Protein AF-A0AAD5JXH5-F1 (afdb_monomer)

InterPro domains:
  IPR011990 Tetratricopeptide-like helical domain superfamily [G3DSA:1.25.40.10] (28-161)
  IPR011990 Tetratricopeptide-like helical domain superfamily [SSF48452] (33-136)
  IPR036047 F-box-like domain superfamily [SSF81383] (164-211)

Nearest PDB structures (foldseek):
  5xi8-assembly1_A  TM=6.169E-01  e=1.173E-01  Escherichia coli K-12
  5a7d-assembly4_D  TM=6.047E-01  e=1.284E-01  Drosophila melanogaster
  6q6g-assembly1_Z  TM=4.226E-01  e=1.284E-01  Homo sapiens
  6ait-assembly1_D  TM=6.328E-01  e=9.883E-01  Escherichia coli K-12
  6sar-assembly1_A  TM=6.002E-01  e=1.132E+00  Escherichia coli K-12

Radius of gyration: 31.33 Å; Cα contacts (8 Å, |Δi|>4): 282; chains: 1; bounding box: 76×69×79 Å

Sequence (276 aa):
MTTIRFSTSSSPIPPMDSHSYLTLNHLDLTATRNAFDQGKRAFASEDYSQAIRSYTDALNHLYADLESTILLHRAVANEKLRNYDQALEDCAKTNPKNDKAGVYWITSNILLKQGKLEQAGLVYKEALNNIPKDAFPEHKKQFDRMYHAVVAEQVHHNQWLTRTVPYEVLSAILTLLPWSARGQLAFTCRFWYNFVLKEWPEMWSCIDTVYMMPRHPRAIHQLLGKVQPEQVRKVKINLCGLYWCSNDDAYELSNDTTANVQLYGMGDLSRYVSIE

Mean predicted aligned error: 14.52 Å

Organism: NCBI:txid60185

Secondary structure (DSSP, 8-state):
---PPP----PPPP---HHHHHHHHHHHHHHHHHHHHHHHHHHHTT-HHHHHHHHHHHHHT--STTHHHHHHHHHHHHHHTT-HHHHHHHHHHS-TTT-HHHHHHHHHHHHHHTT-HHHHHHHHHHHHHHS-TTT-HHHHHHHHHHHHHHHHHHHHHHHHHHHHS-HHHHHHHHHHS-HHHHHHHHTT-HHHHHIIIII-THHHHEEE-TT--TT-HHHHHHHHTT--GGG--EEE---TT-----SS------S-TT-----TTS---GGGEE--

Solvent-accessible surface area (backbone atoms only — not comparable to full-atom values): 15882 Å² total; per-residue (Å²): 141,83,87,84,81,84,84,82,86,76,76,78,78,74,86,75,52,75,63,57,52,52,52,49,55,52,49,33,50,49,50,19,49,52,26,40,52,50,12,52,53,28,44,76,68,67,37,32,70,58,13,38,53,24,28,51,52,15,59,76,40,57,82,62,93,53,57,40,61,45,29,47,54,34,16,54,32,26,47,75,73,63,40,49,67,64,16,48,52,29,42,70,69,34,54,59,88,81,46,52,66,60,42,38,51,53,50,24,52,51,27,49,75,70,66,37,48,69,62,20,32,51,39,29,52,49,39,66,72,70,52,59,71,85,80,42,57,67,60,47,54,50,38,51,53,51,29,53,50,38,50,50,49,52,50,49,66,74,42,42,64,74,75,74,40,57,68,68,58,52,51,52,57,56,66,71,43,56,53,63,57,53,53,53,49,20,70,72,41,76,65,40,29,45,44,43,66,72,66,39,62,71,60,41,30,52,42,56,45,71,81,57,70,81,86,50,63,68,58,52,54,57,54,54,65,57,62,56,68,92,43,50,63,37,36,39,59,50,71,87,78,66,78,70,78,55,98,81,64,82,76,84,85,66,94,57,97,73,68,76,58,72,50,85,84,50,60,90,48,58,92,35,61,51,89,114

Foldseek 3Di:
DDDDDDDDPPDDDPDDDPVNVVVLLVVLVVQLVVLQVQLVVCVVVVVLVSSLVSLVSSCVSDDDDCLLVSLLSNLVSCVSVLVLVSSLVSLVPHDCVNPVLSSLVSNLVSCVVVVVLVVSLVSLVVSLVPPDCPPCVPSNV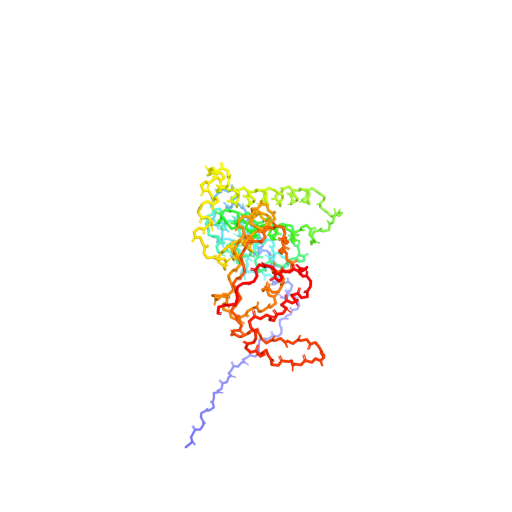VSVVSNVVSVVVVVCVLCVCVVPDDPVVVLVVLLPDDLVVLLVQLPPDVVSVCCLLPPRLSSAQEAACPPVDLPCVPSVLVSLLSHDLVSYQAYEDDPVRPPDPDVPDDDDDDPDQQPQPCPPNNPRNSVHYDYD

pLDDT: mean 75.07, std 21.76, range [26.58, 98.31]

Structure (mmCIF, N/CA/C/O backbone):
data_AF-A0AAD5JXH5-F1
#
_entry.id   AF-A0AAD5JXH5-F1
#
loop_
_atom_site.group_PDB
_atom_site.id
_atom_site.type_symbol
_atom_site.label_atom_id
_atom_site.label_alt_id
_atom_site.label_comp_id
_atom_site.label_asym_id
_atom_site.label_entity_id
_atom_site.label_seq_id
_atom_site.pdbx_PDB_ins_code
_atom_site.Cartn_x
_atom_site.Cartn_y
_atom_site.Cartn_z
_atom_site.occupancy
_atom_site.B_iso_or_equiv
_atom_site.auth_seq_id
_atom_site.auth_comp_id
_atom_site.auth_asym_id
_atom_site.auth_atom_id
_atom_site.pdbx_PDB_model_num
ATOM 1 N N . MET A 1 1 ? 38.805 -50.054 -1.819 1.00 42.56 1 MET A N 1
ATOM 2 C CA . MET A 1 1 ? 38.739 -48.593 -1.601 1.00 42.56 1 MET A CA 1
ATOM 3 C C . MET A 1 1 ? 39.657 -47.947 -2.620 1.00 42.56 1 MET A C 1
ATOM 5 O O . MET A 1 1 ? 40.866 -48.006 -2.454 1.00 42.56 1 MET A O 1
ATOM 9 N N . THR A 1 2 ? 39.086 -47.438 -3.711 1.00 29.52 2 THR A N 1
ATOM 10 C CA . THR A 1 2 ? 39.828 -46.915 -4.866 1.00 29.52 2 THR A CA 1
ATOM 11 C C . THR A 1 2 ? 39.355 -45.489 -5.102 1.00 29.52 2 THR A C 1
ATOM 13 O O . THR A 1 2 ? 38.226 -45.272 -5.533 1.00 29.52 2 THR A O 1
ATOM 16 N N . THR A 1 3 ? 40.188 -44.519 -4.738 1.00 28.41 3 THR A N 1
ATOM 17 C CA . THR A 1 3 ? 39.887 -43.090 -4.857 1.00 28.41 3 THR A CA 1
ATOM 18 C C . THR A 1 3 ? 40.237 -42.619 -6.265 1.00 28.41 3 THR A C 1
ATOM 20 O O . THR A 1 3 ? 41.409 -42.568 -6.633 1.00 28.41 3 THR A O 1
ATOM 23 N N . ILE A 1 4 ? 39.219 -42.275 -7.053 1.00 2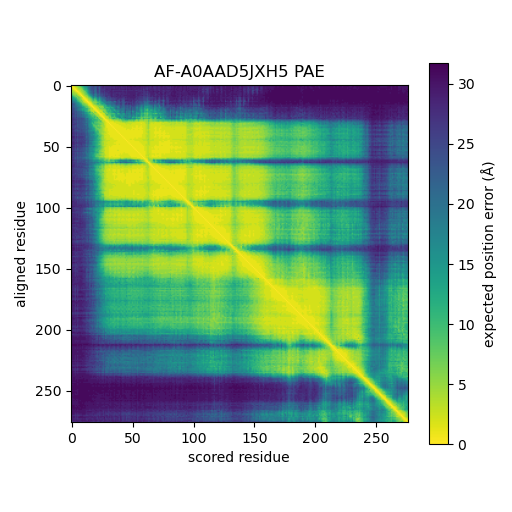6.98 4 ILE A N 1
ATOM 24 C CA . ILE A 1 4 ? 39.360 -41.641 -8.368 1.00 26.98 4 ILE A CA 1
ATOM 25 C C . ILE A 1 4 ? 39.628 -40.147 -8.141 1.00 26.98 4 ILE A C 1
ATOM 27 O O . ILE A 1 4 ? 38.829 -39.461 -7.505 1.00 26.98 4 ILE A O 1
ATOM 31 N N . ARG A 1 5 ? 40.765 -39.639 -8.632 1.00 29.19 5 ARG A N 1
ATOM 32 C CA . ARG A 1 5 ? 41.076 -38.200 -8.663 1.00 29.19 5 ARG A CA 1
ATOM 33 C C . ARG A 1 5 ? 40.532 -37.597 -9.958 1.00 29.19 5 ARG A C 1
ATOM 35 O O . ARG A 1 5 ? 40.891 -38.057 -11.037 1.00 29.19 5 ARG A O 1
ATOM 42 N N . PHE A 1 6 ? 39.715 -36.553 -9.846 1.00 27.69 6 PHE A N 1
ATOM 43 C CA . PHE A 1 6 ? 39.334 -35.703 -10.974 1.00 27.69 6 PHE A CA 1
ATOM 44 C C . PHE A 1 6 ? 40.463 -34.709 -11.273 1.00 27.69 6 PHE A C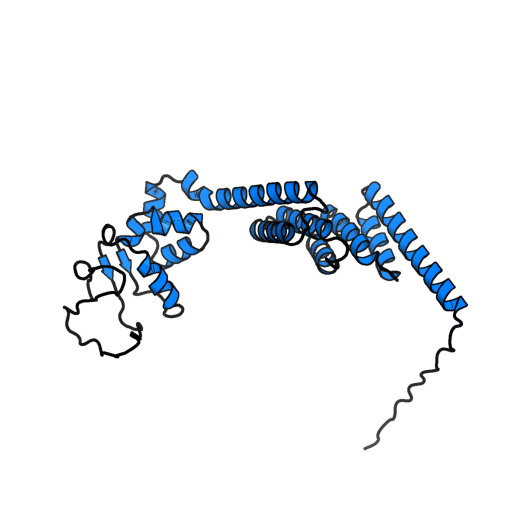 1
ATOM 46 O O . PHE A 1 6 ? 40.890 -33.960 -10.396 1.00 27.69 6 PHE A O 1
ATOM 53 N N . SER A 1 7 ? 40.950 -34.707 -12.512 1.00 26.58 7 SER A N 1
ATOM 54 C CA . SER A 1 7 ? 41.844 -33.685 -13.054 1.00 26.58 7 SER A CA 1
ATOM 55 C C . SER A 1 7 ? 41.022 -32.473 -13.495 1.00 26.58 7 SER A C 1
ATOM 57 O O . SER A 1 7 ? 40.330 -32.529 -14.510 1.00 26.58 7 SER A O 1
ATOM 59 N N . THR A 1 8 ? 41.091 -31.369 -12.756 1.00 30.12 8 THR A N 1
ATOM 60 C CA . THR A 1 8 ? 40.592 -30.068 -13.217 1.00 30.12 8 THR A CA 1
ATOM 61 C C . THR A 1 8 ? 41.640 -29.436 -14.131 1.00 30.12 8 THR A C 1
ATOM 63 O O . THR A 1 8 ? 42.625 -28.873 -13.654 1.00 30.12 8 THR A O 1
ATOM 66 N N . SER A 1 9 ? 41.454 -29.530 -15.448 1.00 28.69 9 SER A N 1
ATOM 67 C CA . SER A 1 9 ? 42.212 -28.723 -16.407 1.00 28.69 9 SER A CA 1
ATOM 68 C C . SER A 1 9 ? 41.635 -27.304 -16.441 1.00 28.69 9 SER A C 1
ATOM 70 O O . SER A 1 9 ? 40.826 -26.968 -17.303 1.00 28.69 9 SER A O 1
ATOM 72 N N . SER A 1 10 ? 42.017 -26.464 -15.481 1.00 28.70 10 SER A N 1
ATOM 73 C CA . SER A 1 10 ? 41.853 -25.016 -15.606 1.00 28.70 10 SER A CA 1
ATOM 74 C C . SER A 1 10 ? 43.103 -24.460 -16.282 1.00 28.70 10 SER A C 1
ATOM 76 O O . SER A 1 10 ? 44.097 -24.164 -15.616 1.00 28.70 10 SER A O 1
ATOM 78 N N . SER A 1 11 ? 43.083 -24.361 -17.611 1.00 28.91 11 SER A N 1
ATOM 79 C CA . SER A 1 11 ? 44.082 -23.560 -18.321 1.00 28.91 11 SER A CA 1
ATOM 80 C C . SER A 1 11 ? 43.950 -22.102 -17.857 1.00 28.91 11 SER A C 1
ATOM 82 O O . SER A 1 11 ? 42.832 -21.581 -17.876 1.00 28.91 11 SER A O 1
ATOM 84 N N . PRO A 1 12 ? 45.033 -21.430 -17.428 1.00 29.75 12 PRO A N 1
ATOM 85 C CA . PRO A 1 12 ? 44.975 -20.017 -17.083 1.00 29.75 12 PRO A CA 1
ATOM 86 C C . PRO A 1 12 ? 44.622 -19.223 -18.340 1.00 29.75 12 PRO A C 1
ATOM 88 O O . PRO A 1 12 ? 45.295 -19.357 -19.364 1.00 29.75 12 PRO A O 1
ATOM 91 N N . ILE A 1 13 ? 43.571 -18.406 -18.272 1.00 33.72 13 ILE A N 1
ATOM 92 C CA . ILE A 1 13 ? 43.308 -17.397 -19.300 1.00 33.72 13 ILE A CA 1
ATOM 93 C C . ILE A 1 13 ? 44.539 -16.473 -19.310 1.00 33.72 13 ILE A C 1
ATOM 95 O O . ILE A 1 13 ? 44.930 -16.000 -18.237 1.00 33.72 13 ILE A O 1
ATOM 99 N N . PRO A 1 14 ? 45.203 -16.259 -20.461 1.00 31.06 14 PRO A N 1
ATOM 100 C CA . PRO A 1 14 ? 46.372 -15.390 -20.525 1.00 31.06 14 PRO A CA 1
ATOM 101 C C . PRO A 1 14 ? 45.992 -13.976 -20.058 1.00 31.06 14 PRO A C 1
ATOM 103 O O . PRO A 1 14 ? 44.858 -13.549 -20.292 1.00 31.06 14 PRO A O 1
ATOM 106 N N . PRO A 1 15 ? 46.901 -13.242 -19.392 1.00 39.06 15 PRO A N 1
ATOM 107 C CA . PRO A 1 15 ? 46.606 -11.898 -18.916 1.00 39.06 15 PRO A CA 1
ATOM 108 C C . PRO A 1 15 ? 46.286 -11.001 -20.118 1.00 39.06 15 PRO A C 1
ATOM 110 O O . PRO A 1 15 ? 47.158 -10.713 -20.935 1.00 39.06 15 PRO A O 1
ATOM 113 N N . MET A 1 16 ? 45.014 -10.613 -20.240 1.00 41.25 16 MET A N 1
ATOM 114 C CA . MET A 1 16 ? 44.543 -9.660 -21.245 1.00 41.25 16 MET A CA 1
ATOM 115 C C . MET A 1 16 ? 45.227 -8.312 -21.011 1.00 41.25 16 MET A C 1
ATOM 117 O O . MET A 1 16 ? 45.297 -7.836 -19.876 1.00 41.25 16 MET A O 1
ATOM 121 N N . ASP A 1 17 ? 45.741 -7.702 -22.077 1.00 40.84 17 ASP A N 1
ATOM 122 C CA . ASP A 1 17 ? 46.359 -6.385 -21.989 1.00 40.84 17 ASP A CA 1
ATOM 123 C C . ASP A 1 17 ? 45.324 -5.297 -21.635 1.00 40.84 17 ASP A C 1
ATOM 125 O O . ASP A 1 17 ? 44.111 -5.431 -21.831 1.00 40.84 17 ASP A O 1
ATOM 129 N N . SER A 1 18 ? 45.803 -4.192 -21.064 1.00 43.88 18 SER A N 1
ATOM 130 C CA . SER A 1 18 ? 44.957 -3.078 -20.614 1.00 43.88 18 SER A CA 1
ATOM 131 C C . SER A 1 18 ? 44.150 -2.438 -21.751 1.00 43.88 18 SER A C 1
ATOM 133 O O . SER A 1 18 ? 43.094 -1.853 -21.505 1.00 43.88 18 SER A O 1
ATOM 135 N N . HIS A 1 19 ? 44.612 -2.580 -22.996 1.00 43.84 19 HIS A N 1
ATOM 136 C CA . HIS A 1 19 ? 43.903 -2.134 -24.190 1.00 43.84 19 HIS A CA 1
ATOM 137 C C . HIS A 1 19 ? 42.699 -3.032 -24.497 1.00 43.84 19 HIS A C 1
ATOM 139 O O . HIS A 1 19 ? 41.607 -2.514 -24.720 1.00 43.84 19 HIS A O 1
ATOM 145 N N . SER A 1 20 ? 42.837 -4.356 -24.405 1.00 45.78 20 SER A N 1
ATOM 146 C CA . SER A 1 20 ? 41.729 -5.309 -24.552 1.00 45.78 20 SER A CA 1
ATOM 147 C C . SER A 1 20 ? 40.645 -5.080 -23.499 1.00 45.78 20 SER A C 1
ATOM 149 O O . SER A 1 20 ? 39.463 -5.113 -23.827 1.00 45.78 20 SER A O 1
ATOM 151 N N . TYR A 1 21 ? 41.031 -4.745 -22.262 1.00 47.09 21 TYR A N 1
ATOM 152 C CA . TYR A 1 21 ? 40.088 -4.420 -21.185 1.00 47.09 21 TYR A CA 1
ATOM 153 C C . TYR A 1 21 ? 39.307 -3.122 -21.457 1.00 47.09 21 TYR A C 1
ATOM 155 O O . TYR A 1 21 ? 38.092 -3.076 -21.292 1.00 47.09 21 TYR A O 1
ATOM 163 N N . LEU A 1 22 ? 39.976 -2.064 -21.929 1.00 49.34 22 LEU A N 1
ATOM 164 C CA . LEU A 1 22 ? 39.325 -0.798 -22.301 1.00 49.34 22 LEU A CA 1
ATOM 165 C C . LEU A 1 22 ? 38.404 -0.948 -23.518 1.00 49.34 22 LEU A C 1
ATOM 167 O O . LEU A 1 22 ? 37.328 -0.352 -23.552 1.00 49.34 22 LEU A O 1
ATOM 171 N N . THR A 1 23 ? 38.811 -1.754 -24.497 1.00 49.62 23 THR A N 1
ATOM 172 C CA . THR A 1 23 ? 38.042 -1.986 -25.726 1.00 49.62 23 THR A CA 1
ATOM 173 C C . THR A 1 23 ? 36.808 -2.846 -25.450 1.00 49.62 23 THR A C 1
ATOM 175 O O . THR A 1 23 ? 35.736 -2.540 -25.966 1.00 49.62 23 THR A O 1
ATOM 178 N N . LEU A 1 24 ? 36.930 -3.860 -24.584 1.00 53.94 24 LEU A N 1
ATOM 179 C CA . LEU A 1 24 ? 35.814 -4.693 -24.129 1.00 53.94 24 LEU A CA 1
ATOM 180 C C . LEU A 1 24 ? 34.821 -3.884 -23.282 1.00 53.94 24 LEU A C 1
ATOM 182 O O . LEU A 1 24 ? 33.634 -3.876 -23.587 1.00 53.94 24 LEU A O 1
ATOM 186 N N . ASN A 1 25 ? 35.312 -3.090 -22.321 1.00 56.28 25 ASN A N 1
ATOM 187 C CA . ASN A 1 25 ? 34.467 -2.197 -21.519 1.00 56.28 25 ASN A CA 1
ATOM 188 C C . ASN A 1 25 ? 33.719 -1.174 -22.385 1.00 56.28 25 ASN A C 1
ATOM 190 O O . ASN A 1 25 ? 32.554 -0.877 -22.130 1.00 56.28 25 ASN A O 1
ATOM 194 N N . HIS A 1 26 ? 34.373 -0.622 -23.411 1.00 59.53 26 HIS A N 1
ATOM 195 C CA . HIS A 1 26 ? 33.730 0.298 -24.346 1.00 59.53 26 HIS A CA 1
ATOM 196 C C . HIS A 1 26 ? 32.675 -0.420 -25.204 1.00 59.53 26 HIS A C 1
ATOM 198 O O . HIS A 1 26 ? 31.588 0.116 -25.415 1.00 59.53 26 HIS A O 1
ATOM 204 N N . LEU A 1 27 ? 32.961 -1.639 -25.671 1.00 59.72 27 LEU A N 1
ATOM 205 C CA . LEU A 1 27 ? 32.036 -2.435 -26.478 1.00 59.72 27 LEU A CA 1
ATOM 206 C C . LEU A 1 27 ? 30.783 -2.834 -25.678 1.00 59.72 27 LEU A C 1
ATOM 208 O O . LEU A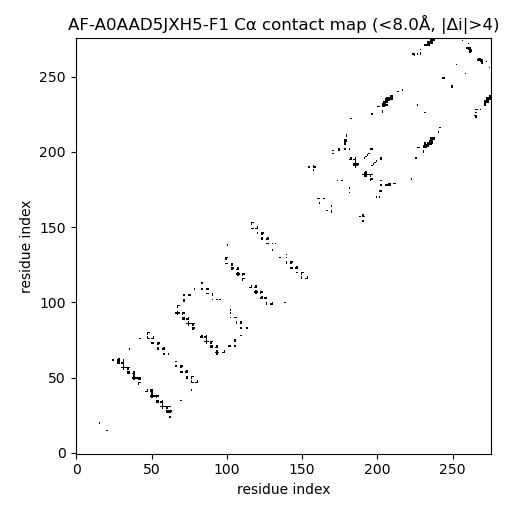 1 27 ? 29.668 -2.621 -26.158 1.00 59.72 27 LEU A O 1
ATOM 212 N N . ASP A 1 28 ? 30.940 -3.280 -24.433 1.00 65.75 28 ASP A N 1
ATOM 213 C CA . ASP A 1 28 ? 29.829 -3.685 -23.560 1.00 65.75 28 ASP A CA 1
ATOM 214 C C . ASP A 1 28 ? 28.956 -2.495 -23.120 1.00 65.75 28 ASP A C 1
ATOM 216 O O . ASP A 1 28 ? 27.722 -2.590 -23.090 1.00 65.75 28 ASP A O 1
ATOM 220 N N . LEU A 1 29 ? 29.556 -1.316 -22.895 1.00 74.81 29 LEU A N 1
ATOM 221 C CA . LEU A 1 29 ? 28.798 -0.078 -22.670 1.00 74.81 29 LEU A CA 1
ATOM 222 C C . LEU A 1 29 ? 27.986 0.334 -23.904 1.00 74.81 29 LEU A C 1
ATOM 224 O O . LEU A 1 29 ? 26.846 0.790 -23.767 1.00 74.81 29 LEU A O 1
ATOM 228 N N . THR A 1 30 ? 28.542 0.173 -25.112 1.00 82.31 30 THR A N 1
ATOM 229 C CA . THR A 1 30 ? 27.794 0.463 -26.346 1.00 82.31 30 THR A CA 1
ATOM 230 C C . THR A 1 30 ? 26.656 -0.528 -26.569 1.00 82.31 30 THR A C 1
ATOM 232 O O . THR A 1 30 ? 25.562 -0.101 -26.938 1.00 82.31 30 THR A O 1
ATOM 235 N N . ALA A 1 31 ? 26.861 -1.817 -26.281 1.00 86.50 31 ALA A N 1
ATOM 236 C CA . ALA A 1 31 ? 25.828 -2.844 -26.385 1.00 86.50 31 ALA A CA 1
ATOM 237 C C . ALA A 1 31 ? 24.665 -2.571 -25.419 1.00 86.50 31 ALA A C 1
ATOM 239 O O . ALA A 1 31 ? 23.518 -2.464 -25.858 1.00 86.50 31 ALA A O 1
ATOM 240 N N . THR A 1 32 ? 24.969 -2.325 -24.138 1.00 88.75 32 THR A N 1
ATOM 241 C CA . THR A 1 32 ? 23.979 -1.937 -23.117 1.00 88.75 32 THR A CA 1
ATOM 242 C C . THR A 1 32 ? 23.164 -0.724 -23.560 1.00 88.75 32 THR A C 1
ATOM 244 O O . THR A 1 32 ? 21.933 -0.730 -23.502 1.00 88.75 32 THR A O 1
ATOM 247 N N . ARG A 1 33 ? 23.836 0.334 -24.033 1.00 88.94 33 ARG A N 1
ATOM 248 C CA . ARG A 1 33 ? 23.172 1.580 -24.437 1.00 88.94 33 ARG A CA 1
ATOM 249 C C . ARG A 1 33 ? 22.299 1.393 -25.674 1.00 88.94 33 ARG A C 1
ATOM 251 O O . ARG A 1 33 ? 21.181 1.902 -25.699 1.00 88.94 33 ARG A O 1
ATOM 258 N N . ASN A 1 34 ? 22.773 0.636 -26.660 1.00 91.12 34 ASN A N 1
ATOM 259 C CA . ASN A 1 34 ? 22.011 0.324 -27.866 1.00 91.12 34 ASN A CA 1
ATOM 260 C C . ASN A 1 34 ? 20.744 -0.474 -27.536 1.00 91.12 34 ASN A C 1
ATOM 262 O O . ASN A 1 34 ? 19.665 -0.113 -28.006 1.00 91.12 34 ASN A O 1
ATOM 266 N N . ALA A 1 35 ? 20.853 -1.511 -26.702 1.00 93.25 35 ALA A N 1
ATOM 267 C CA . ALA A 1 35 ? 19.707 -2.298 -26.250 1.00 93.25 35 ALA A CA 1
ATOM 268 C C . ALA A 1 35 ? 18.723 -1.442 -25.429 1.00 93.25 35 ALA A C 1
ATOM 270 O O . ALA A 1 35 ? 17.511 -1.491 -25.651 1.00 93.25 35 ALA A O 1
ATOM 271 N N . PHE A 1 36 ? 19.228 -0.566 -24.553 1.00 92.81 36 PHE A N 1
ATOM 272 C CA . PHE A 1 36 ? 18.390 0.361 -23.793 1.00 92.81 36 PHE A CA 1
ATOM 273 C C . PHE A 1 36 ? 17.656 1.368 -24.696 1.00 92.81 36 PHE A C 1
ATOM 275 O O . PHE A 1 36 ? 16.456 1.598 -24.530 1.00 92.81 36 PHE A O 1
ATOM 282 N N . ASP A 1 37 ? 18.335 1.939 -25.693 1.00 94.31 37 ASP A N 1
ATOM 283 C CA . ASP A 1 37 ? 17.728 2.852 -26.666 1.00 94.31 37 ASP A CA 1
ATOM 284 C C . ASP A 1 37 ? 16.681 2.148 -27.544 1.00 94.31 37 ASP A C 1
ATOM 286 O O . ASP A 1 37 ? 15.626 2.727 -27.818 1.00 94.31 37 ASP A O 1
ATOM 290 N N . GLN A 1 38 ? 16.917 0.892 -27.936 1.00 96.38 38 GLN A N 1
ATOM 291 C CA . GLN A 1 38 ? 15.910 0.063 -28.607 1.00 96.38 38 GLN A CA 1
ATOM 292 C C . GLN A 1 38 ? 14.684 -0.162 -27.717 1.00 96.38 38 GLN A C 1
ATOM 294 O O . GLN A 1 38 ? 13.558 0.021 -28.182 1.00 96.38 38 GLN A O 1
ATOM 299 N N . GLY A 1 39 ? 14.891 -0.470 -26.433 1.00 97.00 39 GLY A N 1
ATOM 300 C CA . GLY A 1 39 ? 13.808 -0.619 -25.463 1.00 97.00 39 GLY A CA 1
ATOM 301 C C . GLY A 1 39 ? 12.964 0.647 -25.330 1.00 97.00 39 GLY A C 1
ATOM 302 O O . GLY A 1 39 ? 11.737 0.570 -25.377 1.00 97.00 39 GLY A O 1
ATOM 303 N N . LYS A 1 40 ? 13.595 1.828 -25.285 1.00 96.06 40 LYS A N 1
ATOM 304 C CA . LYS A 1 40 ? 12.881 3.118 -25.260 1.00 96.06 40 LYS A CA 1
ATOM 305 C C . LYS A 1 40 ? 12.070 3.372 -26.531 1.00 96.06 40 LYS A C 1
ATOM 307 O O . LYS A 1 40 ? 10.948 3.861 -26.436 1.00 96.06 40 LYS A O 1
ATOM 312 N N . ARG A 1 41 ? 12.600 3.035 -27.714 1.00 98.00 41 ARG A N 1
ATOM 313 C CA . ARG A 1 41 ? 11.865 3.169 -28.989 1.00 98.00 41 ARG A CA 1
ATOM 314 C C . ARG A 1 41 ? 10.662 2.230 -29.054 1.00 98.00 41 ARG A C 1
ATOM 316 O O . ARG A 1 41 ? 9.582 2.662 -29.448 1.00 98.00 41 ARG A O 1
ATOM 323 N N . ALA A 1 42 ? 10.839 0.977 -28.637 1.00 97.69 42 ALA A N 1
ATOM 324 C CA . ALA A 1 42 ? 9.751 0.008 -28.552 1.00 97.69 42 ALA A CA 1
ATOM 325 C C . ALA A 1 42 ? 8.673 0.474 -27.561 1.00 97.69 42 ALA A C 1
ATOM 327 O O . ALA A 1 42 ? 7.493 0.480 -27.896 1.00 97.69 42 ALA A O 1
ATOM 328 N N . PHE A 1 43 ? 9.083 0.979 -26.393 1.00 97.00 43 PHE A N 1
ATOM 329 C CA . PHE A 1 43 ? 8.173 1.538 -25.395 1.00 97.00 43 PHE A CA 1
ATOM 330 C C . PHE A 1 43 ? 7.383 2.740 -25.933 1.00 97.00 43 PHE A C 1
ATOM 332 O O . PHE A 1 43 ? 6.174 2.816 -25.733 1.00 97.00 43 PHE A O 1
ATOM 339 N N . ALA A 1 44 ? 8.048 3.662 -26.638 1.00 97.06 44 ALA A N 1
ATOM 340 C CA . ALA A 1 44 ? 7.404 4.814 -27.273 1.00 97.06 44 ALA A CA 1
ATOM 341 C C . ALA A 1 44 ? 6.433 4.415 -28.398 1.00 97.06 44 ALA A C 1
ATOM 343 O O . ALA A 1 44 ? 5.505 5.160 -28.691 1.00 97.06 44 ALA A O 1
ATOM 344 N N . SER A 1 45 ? 6.633 3.238 -28.997 1.00 97.31 45 SER A N 1
ATOM 345 C CA . SER A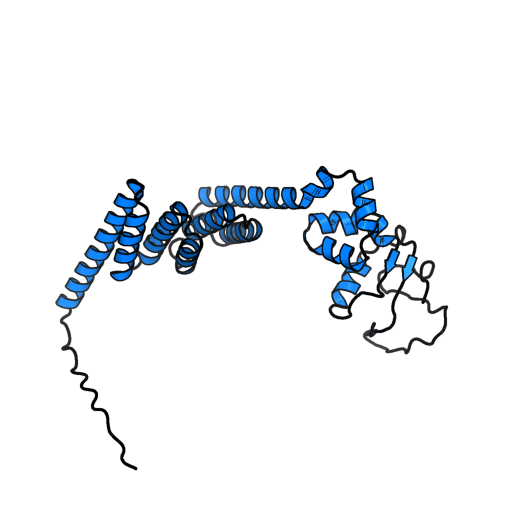 1 45 ? 5.739 2.645 -30.000 1.00 97.31 45 SER A CA 1
ATOM 346 C C . SER A 1 45 ? 4.643 1.770 -29.375 1.00 97.31 45 SER A C 1
ATOM 348 O O . SER A 1 45 ? 3.964 1.046 -30.094 1.00 97.31 45 SER A O 1
ATOM 350 N N . GLU A 1 46 ? 4.508 1.791 -28.043 1.00 96.94 46 GLU A N 1
ATOM 351 C CA . GLU A 1 46 ? 3.580 0.971 -27.250 1.00 96.94 46 GLU A CA 1
ATOM 352 C C . GLU A 1 46 ? 3.773 -0.555 -27.382 1.00 96.94 46 GLU A C 1
ATOM 354 O O . GLU A 1 46 ? 2.999 -1.336 -26.828 1.00 96.94 46 GLU A O 1
ATOM 359 N N . ASP A 1 47 ? 4.861 -1.010 -28.016 1.00 97.94 47 ASP A N 1
ATOM 360 C CA . ASP A 1 47 ? 5.263 -2.418 -28.024 1.00 97.94 47 ASP A CA 1
ATOM 361 C C . ASP A 1 47 ? 6.018 -2.748 -26.731 1.00 97.94 47 ASP A C 1
ATOM 363 O O . ASP A 1 47 ? 7.247 -2.875 -26.674 1.00 97.94 47 ASP A O 1
ATOM 367 N N . TYR A 1 48 ? 5.254 -2.864 -25.647 1.00 97.69 48 TYR A N 1
ATOM 368 C CA . TYR A 1 48 ? 5.799 -3.118 -24.317 1.00 97.69 48 TYR A CA 1
ATOM 369 C C . TYR A 1 48 ? 6.467 -4.493 -24.203 1.00 97.69 48 TYR A C 1
ATOM 371 O O . TYR A 1 48 ? 7.417 -4.647 -23.438 1.00 97.69 48 TYR A O 1
ATOM 379 N N . SER A 1 49 ? 6.029 -5.482 -24.990 1.00 98.19 49 SER A N 1
ATOM 380 C CA . SER A 1 49 ? 6.650 -6.813 -25.005 1.00 98.19 49 SER A CA 1
ATOM 381 C C . SER A 1 49 ? 8.054 -6.756 -25.598 1.00 98.19 49 SER A C 1
ATOM 383 O O . SER A 1 49 ? 8.991 -7.319 -25.028 1.00 98.19 49 SER A O 1
ATOM 385 N N . GLN A 1 50 ? 8.226 -6.045 -26.717 1.00 97.94 50 GLN A N 1
ATOM 386 C CA . GLN A 1 50 ? 9.549 -5.810 -27.284 1.00 97.94 50 GLN A CA 1
ATOM 387 C C . GLN A 1 50 ? 10.404 -4.922 -26.379 1.00 97.94 50 GLN A C 1
ATOM 389 O O . GLN A 1 50 ? 11.588 -5.207 -26.209 1.00 97.94 50 GLN A O 1
ATOM 394 N N . ALA A 1 51 ? 9.817 -3.904 -25.743 1.00 97.94 51 ALA A N 1
ATOM 395 C CA . ALA A 1 51 ? 10.532 -3.062 -24.789 1.00 97.94 51 ALA A CA 1
ATOM 396 C C . ALA A 1 51 ? 11.131 -3.885 -23.639 1.00 97.94 51 ALA A C 1
ATOM 398 O O . ALA A 1 51 ? 12.315 -3.750 -23.343 1.00 97.94 51 ALA A O 1
ATOM 399 N N . ILE A 1 52 ? 10.352 -4.796 -23.040 1.00 98.31 52 ILE A N 1
ATOM 400 C CA . ILE A 1 52 ? 10.823 -5.692 -21.971 1.00 98.31 52 ILE A CA 1
ATOM 401 C C . ILE A 1 52 ? 11.975 -6.576 -22.452 1.00 98.31 52 ILE A C 1
ATOM 403 O O . ILE A 1 52 ? 12.958 -6.733 -21.721 1.00 98.31 52 ILE A O 1
ATOM 407 N N . ARG A 1 53 ? 11.887 -7.133 -23.669 1.00 97.94 53 ARG A N 1
ATOM 408 C CA . ARG A 1 53 ? 12.974 -7.933 -24.257 1.00 97.94 53 ARG A CA 1
ATOM 409 C C . ARG A 1 53 ? 14.252 -7.109 -24.389 1.00 97.94 53 ARG A C 1
ATOM 411 O O . ARG A 1 53 ? 15.284 -7.529 -23.882 1.00 97.94 53 ARG A O 1
ATOM 418 N N . SER A 1 54 ? 14.168 -5.920 -24.980 1.00 97.00 54 SER A N 1
ATOM 419 C CA . SER A 1 54 ? 15.320 -5.033 -25.172 1.00 97.00 54 SER A CA 1
ATOM 420 C C . SER A 1 54 ? 15.906 -4.505 -23.854 1.00 97.00 54 SER A C 1
ATOM 422 O O . SER A 1 54 ? 17.121 -4.408 -23.726 1.00 97.00 54 SER A O 1
ATOM 424 N N . TYR A 1 55 ? 15.088 -4.215 -22.837 1.00 96.12 55 TYR A N 1
ATOM 425 C CA . TYR A 1 55 ? 15.599 -3.851 -21.507 1.00 96.12 55 TYR A CA 1
ATOM 426 C C . TYR A 1 55 ? 16.258 -5.027 -20.785 1.00 96.12 55 TYR A C 1
ATOM 428 O O . TYR A 1 55 ? 17.247 -4.842 -20.085 1.00 96.12 55 TYR A O 1
ATOM 436 N N . THR A 1 56 ? 15.734 -6.240 -20.960 1.00 96.38 56 THR A N 1
ATOM 437 C CA . THR A 1 56 ? 16.358 -7.453 -20.416 1.00 96.38 56 THR A CA 1
ATOM 438 C C . THR A 1 56 ? 17.700 -7.723 -21.086 1.00 96.38 56 THR A C 1
ATOM 440 O O . THR A 1 56 ? 18.666 -8.027 -20.399 1.00 96.38 56 THR A O 1
ATOM 443 N N . ASP A 1 57 ? 17.777 -7.535 -22.402 1.00 93.62 57 ASP A N 1
ATOM 444 C CA . ASP A 1 57 ? 19.025 -7.614 -23.158 1.00 93.62 57 ASP A CA 1
ATOM 445 C C . ASP A 1 57 ? 20.052 -6.581 -22.663 1.00 93.62 57 ASP A C 1
ATOM 447 O O . ASP A 1 57 ? 21.190 -6.924 -22.354 1.00 93.62 57 ASP A O 1
ATOM 451 N N . ALA A 1 58 ? 19.620 -5.335 -22.438 1.00 92.12 58 ALA A N 1
ATOM 452 C CA . ALA A 1 58 ? 20.471 -4.298 -21.853 1.00 92.12 58 ALA A CA 1
ATOM 453 C C . ALA A 1 58 ? 21.006 -4.677 -20.459 1.00 92.12 58 ALA A C 1
ATOM 455 O O . ALA A 1 58 ? 22.157 -4.385 -20.151 1.00 92.12 58 ALA A O 1
ATOM 456 N N . LEU A 1 59 ? 20.199 -5.346 -19.625 1.00 91.62 59 LEU A N 1
ATOM 457 C CA . LEU A 1 59 ? 20.630 -5.833 -18.308 1.00 91.62 59 LEU A CA 1
ATOM 458 C C . LEU A 1 59 ? 21.621 -7.001 -18.397 1.00 91.62 59 LEU A C 1
ATOM 460 O O . LEU A 1 59 ? 22.471 -7.131 -17.523 1.00 91.62 59 LEU A O 1
ATOM 464 N N . ASN A 1 60 ? 21.553 -7.828 -19.442 1.00 90.19 60 ASN A N 1
ATOM 465 C CA . ASN A 1 60 ? 22.497 -8.933 -19.644 1.00 90.19 60 ASN A CA 1
ATOM 466 C C . ASN A 1 60 ? 23.890 -8.449 -20.077 1.00 90.19 60 ASN A C 1
ATOM 468 O O . ASN A 1 60 ? 24.882 -9.121 -19.808 1.00 90.19 60 ASN A O 1
ATOM 472 N N . HIS A 1 61 ? 23.964 -7.290 -20.734 1.00 83.44 61 HIS A N 1
ATOM 473 C CA . HIS A 1 61 ? 25.214 -6.653 -21.167 1.00 83.44 61 HIS A CA 1
ATOM 474 C C . HIS A 1 61 ? 25.776 -5.648 -20.152 1.00 83.44 61 HIS A C 1
ATOM 476 O O . HIS A 1 61 ? 26.777 -4.981 -20.415 1.00 83.44 61 HIS A O 1
ATOM 482 N N . LEU A 1 62 ? 25.114 -5.517 -19.003 1.00 74.56 62 LEU A N 1
ATOM 483 C CA . LEU A 1 62 ? 25.329 -4.431 -18.068 1.00 74.56 62 LEU A CA 1
ATOM 484 C C . LEU A 1 62 ? 26.722 -4.479 -17.423 1.00 74.56 62 LEU A C 1
ATOM 486 O O . LEU A 1 62 ? 27.064 -5.421 -16.712 1.00 74.56 62 LEU A O 1
ATOM 490 N N . TYR A 1 63 ? 27.472 -3.387 -17.593 1.00 65.00 63 TYR A N 1
ATOM 491 C CA . TYR A 1 63 ? 28.797 -3.193 -16.991 1.00 65.00 63 TYR A CA 1
ATOM 492 C C . TYR A 1 63 ? 28.895 -1.955 -16.066 1.00 65.00 63 TYR A C 1
ATOM 494 O O . TYR A 1 63 ? 29.982 -1.643 -15.584 1.00 65.00 63 TYR A O 1
ATOM 502 N N . ALA A 1 64 ? 27.802 -1.205 -15.827 1.00 61.91 64 ALA A N 1
ATOM 503 C CA . ALA A 1 64 ? 27.856 0.087 -15.113 1.00 61.91 64 ALA A CA 1
ATOM 504 C C . ALA A 1 64 ? 26.511 0.590 -14.520 1.00 61.91 64 ALA A C 1
ATOM 506 O O . ALA A 1 64 ? 25.468 -0.048 -14.662 1.00 61.91 64 ALA A O 1
ATOM 507 N N . ASP A 1 65 ? 26.557 1.795 -13.924 1.00 70.75 65 ASP A N 1
ATOM 508 C CA . ASP A 1 65 ? 25.556 2.563 -13.138 1.00 70.75 65 ASP A CA 1
ATOM 509 C C . ASP A 1 65 ? 24.127 2.723 -13.710 1.00 70.75 65 ASP A C 1
ATOM 511 O O . ASP A 1 65 ? 23.259 3.318 -13.067 1.00 70.75 65 ASP A O 1
ATOM 515 N N . LEU A 1 66 ? 23.850 2.204 -14.907 1.00 80.06 66 LEU A N 1
ATOM 516 C CA . LEU A 1 66 ? 22.546 2.301 -15.572 1.00 80.06 66 LEU A CA 1
ATOM 517 C C . LEU A 1 66 ? 21.538 1.248 -15.102 1.00 80.06 66 LEU A C 1
ATOM 519 O O . LEU A 1 66 ? 20.364 1.350 -15.456 1.00 80.06 66 LEU A O 1
ATOM 523 N N . GLU A 1 67 ? 21.965 0.265 -14.303 1.00 86.94 67 GLU A N 1
ATOM 524 C CA . GLU A 1 67 ? 21.127 -0.850 -13.840 1.00 86.94 67 GLU A CA 1
ATOM 525 C C . GLU A 1 67 ? 19.783 -0.376 -13.291 1.00 86.94 67 GLU A C 1
ATOM 527 O O . GLU A 1 67 ? 18.724 -0.800 -13.744 1.00 86.94 67 GLU A O 1
ATOM 532 N N . SER A 1 68 ? 19.841 0.569 -12.350 1.00 86.88 68 SER A N 1
ATOM 533 C CA . SER A 1 68 ? 18.665 1.106 -11.669 1.00 86.88 68 SER A CA 1
ATOM 534 C C . SER A 1 68 ? 17.704 1.772 -12.652 1.00 86.88 68 SER A C 1
ATOM 536 O O . SER A 1 68 ? 16.499 1.547 -12.604 1.00 86.88 68 SER A O 1
ATOM 538 N N . THR A 1 69 ? 18.232 2.544 -13.602 1.00 88.00 69 THR A N 1
ATOM 539 C CA . THR A 1 69 ? 17.418 3.196 -14.629 1.00 88.00 69 THR A CA 1
ATOM 540 C C . THR A 1 69 ? 16.772 2.175 -15.563 1.00 88.00 69 THR A C 1
ATOM 542 O O . THR A 1 69 ? 15.587 2.306 -15.872 1.00 88.00 69 THR A O 1
ATOM 545 N N . ILE A 1 70 ? 17.512 1.154 -16.006 1.00 91.88 70 ILE A N 1
ATOM 546 C CA . ILE A 1 70 ? 16.995 0.128 -16.920 1.00 91.88 70 ILE A CA 1
ATOM 547 C C . ILE A 1 70 ? 15.923 -0.722 -16.224 1.00 91.88 70 ILE A C 1
ATOM 549 O O . ILE A 1 70 ? 14.860 -0.944 -16.807 1.00 91.88 70 ILE A O 1
ATOM 553 N N . LEU A 1 71 ? 16.154 -1.130 -14.970 1.00 93.56 71 LEU A N 1
ATOM 554 C CA . LEU A 1 71 ? 15.174 -1.851 -14.152 1.00 93.56 71 LEU A CA 1
ATOM 555 C C . LEU A 1 71 ? 13.875 -1.057 -14.005 1.00 93.56 71 LEU A C 1
ATOM 557 O O . LEU A 1 71 ? 12.804 -1.610 -14.238 1.00 93.56 71 LEU A O 1
ATOM 561 N N . LEU A 1 72 ? 13.945 0.246 -13.717 1.00 92.44 72 LEU A N 1
ATOM 562 C CA . LEU A 1 72 ? 12.743 1.078 -13.612 1.00 92.44 72 LEU A CA 1
ATOM 563 C C . LEU A 1 72 ? 11.980 1.186 -14.938 1.00 92.44 72 LEU A C 1
ATOM 565 O O . LEU A 1 72 ? 10.753 1.101 -14.950 1.00 92.44 72 LEU A O 1
ATOM 569 N N . HIS A 1 73 ? 12.675 1.322 -16.069 1.00 94.56 73 HIS A N 1
ATOM 570 C CA . HIS A 1 73 ? 12.014 1.343 -17.379 1.00 94.56 73 HIS A CA 1
ATOM 571 C C . HIS A 1 73 ? 11.346 -0.000 -17.701 1.00 94.56 73 HIS A C 1
ATOM 573 O O . HIS A 1 73 ? 10.233 -0.025 -18.241 1.00 94.56 73 HIS A O 1
ATOM 579 N N . ARG A 1 74 ? 11.986 -1.118 -17.334 1.00 96.94 74 ARG A N 1
ATOM 580 C CA . ARG A 1 74 ? 11.396 -2.452 -17.475 1.00 96.94 74 ARG A CA 1
ATOM 581 C C . ARG A 1 74 ? 10.201 -2.648 -16.545 1.00 96.94 74 ARG A C 1
ATOM 583 O O . ARG A 1 74 ? 9.187 -3.174 -17.000 1.00 96.94 74 ARG A O 1
ATOM 590 N N . ALA A 1 75 ? 10.261 -2.141 -15.315 1.00 96.62 75 ALA A N 1
ATOM 591 C CA . ALA A 1 75 ? 9.146 -2.162 -14.375 1.00 96.62 75 ALA A CA 1
ATOM 592 C C . ALA A 1 75 ? 7.916 -1.440 -14.944 1.00 96.62 75 ALA A C 1
ATOM 594 O O . ALA A 1 75 ? 6.819 -1.994 -14.926 1.00 96.62 75 ALA A O 1
ATOM 595 N N . VAL A 1 76 ? 8.092 -0.253 -15.537 1.00 96.06 76 VAL A N 1
ATOM 596 C CA . VAL A 1 76 ? 6.990 0.484 -16.184 1.00 96.06 76 VAL A CA 1
ATOM 597 C C . VAL A 1 76 ? 6.442 -0.278 -17.396 1.00 96.06 76 VAL A C 1
ATOM 599 O O . VAL A 1 76 ? 5.230 -0.327 -17.600 1.00 96.06 76 VAL A O 1
ATOM 602 N N . ALA A 1 77 ? 7.294 -0.908 -18.208 1.00 97.50 77 ALA A N 1
ATOM 603 C CA . ALA A 1 77 ? 6.827 -1.729 -19.328 1.00 97.50 77 ALA A CA 1
ATOM 604 C C . ALA A 1 77 ? 6.020 -2.955 -18.850 1.00 97.50 77 ALA A C 1
ATOM 606 O O . ALA A 1 77 ? 4.948 -3.238 -19.388 1.00 97.50 77 ALA A O 1
ATOM 607 N N . ASN A 1 78 ? 6.478 -3.630 -17.790 1.00 97.94 78 ASN A N 1
ATOM 608 C CA . ASN A 1 78 ? 5.742 -4.712 -17.132 1.00 97.94 78 ASN A CA 1
ATOM 609 C C . ASN A 1 78 ? 4.409 -4.220 -16.539 1.00 97.94 78 ASN A C 1
ATOM 611 O O . ASN A 1 78 ? 3.378 -4.866 -16.723 1.00 97.94 78 ASN A O 1
ATOM 615 N N . GLU A 1 79 ? 4.387 -3.044 -15.905 1.00 95.62 79 GLU A N 1
ATOM 616 C CA . GLU A 1 79 ? 3.169 -2.402 -15.395 1.00 95.62 79 GLU A CA 1
ATOM 617 C C . GLU A 1 79 ? 2.137 -2.172 -16.513 1.00 95.62 79 GLU A C 1
ATOM 619 O O . GLU A 1 79 ? 0.942 -2.419 -16.314 1.00 95.62 79 GLU A O 1
ATOM 624 N N . LYS A 1 80 ? 2.576 -1.724 -17.699 1.00 96.50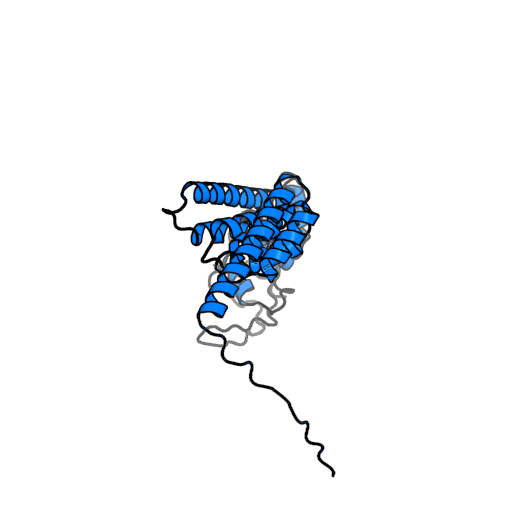 80 LYS A N 1
ATOM 625 C CA . LYS A 1 80 ? 1.699 -1.508 -18.864 1.00 96.50 80 LYS A CA 1
ATOM 626 C C . LYS A 1 80 ? 1.064 -2.802 -19.372 1.00 96.50 80 LYS A C 1
ATOM 628 O O . LYS A 1 80 ? -0.098 -2.775 -19.771 1.00 96.50 80 LYS A O 1
ATOM 633 N N . LEU A 1 81 ? 1.773 -3.927 -19.275 1.00 97.06 81 LEU A N 1
ATOM 634 C CA . LEU A 1 81 ? 1.243 -5.263 -19.577 1.00 97.06 81 LEU A CA 1
ATOM 635 C C . LEU A 1 81 ? 0.485 -5.916 -18.411 1.00 97.06 81 LEU A C 1
ATOM 637 O O . LEU A 1 81 ? -0.002 -7.031 -18.559 1.00 97.06 81 LEU A O 1
ATOM 641 N N . ARG A 1 82 ? 0.346 -5.229 -17.268 1.00 96.38 82 ARG A N 1
ATOM 642 C CA . ARG A 1 82 ? -0.234 -5.764 -16.021 1.00 96.38 82 ARG A CA 1
ATOM 643 C C . ARG A 1 82 ? 0.544 -6.943 -15.415 1.00 96.38 82 ARG A C 1
ATOM 645 O O . ARG A 1 82 ? 0.010 -7.661 -14.572 1.00 96.38 82 ARG A O 1
ATOM 652 N N . ASN A 1 83 ? 1.819 -7.088 -15.767 1.00 97.06 83 ASN A N 1
ATOM 653 C CA . ASN A 1 83 ? 2.765 -8.026 -15.156 1.00 97.06 83 ASN A CA 1
ATOM 654 C C . ASN A 1 83 ? 3.295 -7.444 -13.835 1.00 97.06 83 ASN A C 1
ATOM 656 O O . ASN A 1 83 ? 4.463 -7.076 -13.709 1.00 97.06 83 ASN A O 1
ATOM 660 N N . TYR A 1 84 ? 2.398 -7.256 -12.866 1.00 96.69 84 TYR A N 1
ATOM 661 C CA . TYR A 1 84 ? 2.694 -6.481 -11.661 1.00 96.69 84 TYR A CA 1
ATOM 662 C C . TYR A 1 84 ? 3.764 -7.116 -10.770 1.00 96.69 84 TYR A C 1
ATOM 664 O O . TYR A 1 84 ? 4.548 -6.387 -10.171 1.00 96.69 84 TYR A O 1
ATOM 672 N N . ASP A 1 85 ? 3.830 -8.445 -10.706 1.00 96.50 85 ASP A N 1
ATOM 673 C CA . ASP A 1 85 ? 4.797 -9.136 -9.850 1.00 96.50 85 ASP A CA 1
ATOM 674 C C . ASP A 1 85 ? 6.229 -8.945 -10.368 1.00 96.50 85 ASP A C 1
ATOM 676 O O . ASP A 1 85 ? 7.112 -8.561 -9.604 1.00 96.50 85 ASP A O 1
ATOM 680 N N . GLN A 1 86 ? 6.441 -9.085 -11.682 1.00 96.69 86 GLN A N 1
ATOM 681 C CA . GLN A 1 86 ? 7.731 -8.797 -12.316 1.00 96.69 86 GLN A CA 1
ATOM 682 C C . GLN A 1 86 ? 8.107 -7.316 -12.187 1.00 96.69 86 GLN A C 1
ATOM 684 O O . GLN A 1 86 ? 9.269 -6.987 -11.964 1.00 96.69 86 GLN A O 1
ATOM 689 N N . ALA A 1 87 ? 7.130 -6.409 -12.294 1.00 96.38 87 ALA A N 1
ATOM 690 C CA . ALA A 1 87 ? 7.377 -4.982 -12.120 1.00 96.38 87 ALA A CA 1
ATOM 691 C C . ALA A 1 87 ? 7.829 -4.639 -10.687 1.00 96.38 87 ALA A C 1
ATOM 693 O O . ALA A 1 87 ? 8.750 -3.845 -10.504 1.00 96.38 87 ALA A O 1
ATOM 694 N N . LEU A 1 88 ? 7.216 -5.254 -9.669 1.00 95.75 88 LEU A N 1
ATOM 695 C CA . LEU A 1 88 ? 7.621 -5.081 -8.271 1.00 95.75 88 LEU A CA 1
ATOM 696 C C . LEU A 1 88 ? 8.988 -5.712 -7.984 1.00 95.75 88 LEU A C 1
ATOM 698 O O . LEU A 1 88 ? 9.767 -5.142 -7.222 1.00 95.75 88 LEU A O 1
ATOM 702 N N . GLU A 1 89 ? 9.301 -6.848 -8.610 1.00 96.31 89 GLU A N 1
ATOM 703 C CA . GLU A 1 89 ? 10.624 -7.468 -8.520 1.00 96.31 89 GLU A CA 1
ATOM 704 C C . GLU A 1 89 ? 11.718 -6.550 -9.092 1.00 96.31 89 GLU A C 1
ATOM 706 O O . GLU A 1 89 ? 12.765 -6.370 -8.468 1.00 96.31 89 GLU A O 1
ATOM 711 N N . ASP A 1 90 ? 11.459 -5.909 -10.236 1.00 95.31 90 ASP A N 1
ATOM 712 C CA . ASP A 1 90 ? 12.366 -4.926 -10.839 1.00 95.31 90 ASP A CA 1
ATOM 713 C C . ASP A 1 90 ? 12.574 -3.700 -9.929 1.00 95.31 90 ASP A C 1
ATOM 715 O O . ASP A 1 90 ? 13.709 -3.263 -9.709 1.00 95.31 90 ASP A O 1
ATOM 719 N N . CYS A 1 91 ? 11.500 -3.178 -9.326 1.00 93.31 91 CYS A N 1
ATOM 720 C CA . CYS A 1 91 ? 11.594 -2.105 -8.334 1.00 93.31 91 CYS A CA 1
ATOM 721 C C . CYS A 1 91 ? 12.427 -2.516 -7.110 1.00 93.31 91 CYS A C 1
ATOM 723 O O . CYS A 1 91 ? 13.242 -1.727 -6.638 1.00 93.31 91 CYS A O 1
ATOM 725 N N . ALA A 1 92 ? 12.262 -3.745 -6.611 1.00 92.75 92 ALA A N 1
ATOM 726 C CA . ALA A 1 92 ? 12.984 -4.245 -5.440 1.00 92.75 92 ALA A CA 1
ATOM 727 C C . ALA A 1 92 ? 14.489 -4.439 -5.693 1.00 92.75 92 ALA A C 1
ATOM 729 O O . ALA A 1 92 ? 15.295 -4.268 -4.779 1.00 92.75 92 ALA A O 1
ATOM 730 N N . LYS A 1 93 ? 14.876 -4.771 -6.931 1.00 91.06 93 LYS A N 1
ATOM 731 C CA . LYS A 1 93 ? 16.283 -4.883 -7.354 1.00 91.06 93 LYS A CA 1
ATOM 732 C C . LYS A 1 93 ? 16.957 -3.527 -7.567 1.00 91.06 93 LYS A C 1
ATOM 734 O O . LYS A 1 93 ? 18.181 -3.451 -7.631 1.00 91.06 93 LYS A O 1
ATOM 739 N N . THR A 1 94 ? 16.182 -2.451 -7.679 1.00 86.25 94 THR A N 1
ATOM 740 C CA . THR A 1 94 ? 16.721 -1.117 -7.939 1.00 86.25 94 THR A CA 1
ATOM 741 C C . THR A 1 94 ? 17.441 -0.577 -6.703 1.00 86.25 94 THR A C 1
ATOM 743 O O . THR A 1 94 ? 16.873 -0.530 -5.614 1.00 86.25 94 THR A O 1
ATOM 746 N N . ASN A 1 95 ? 18.686 -0.111 -6.860 1.00 76.69 95 ASN A N 1
ATOM 747 C CA . ASN A 1 95 ? 19.422 0.504 -5.759 1.00 76.69 95 ASN A CA 1
ATOM 748 C C . ASN A 1 95 ? 18.819 1.883 -5.432 1.00 76.69 95 ASN A C 1
ATOM 750 O O . ASN A 1 95 ? 18.925 2.808 -6.248 1.00 76.69 95 ASN A O 1
ATOM 754 N N . PRO A 1 96 ? 18.268 2.095 -4.221 1.00 63.38 96 PRO A N 1
ATOM 755 C CA . PRO A 1 96 ? 17.633 3.357 -3.870 1.00 63.38 96 PRO A CA 1
ATOM 756 C C . PRO A 1 96 ? 18.600 4.540 -3.894 1.00 63.38 96 PRO A C 1
ATOM 758 O O . PRO A 1 96 ? 18.158 5.675 -3.890 1.00 63.38 96 PRO A O 1
ATOM 761 N N . LYS A 1 97 ? 19.924 4.350 -3.885 1.00 66.81 97 LYS A N 1
ATOM 762 C CA . LYS A 1 97 ? 20.862 5.485 -3.906 1.00 66.81 97 LYS A CA 1
ATOM 763 C C . LYS A 1 97 ? 20.829 6.278 -5.218 1.00 66.81 97 LYS A C 1
ATOM 765 O O . LYS A 1 97 ? 21.086 7.478 -5.169 1.00 66.81 97 LYS A O 1
ATOM 770 N N . ASN A 1 98 ? 20.476 5.638 -6.334 1.00 63.91 98 ASN A N 1
ATOM 771 C CA . ASN A 1 98 ? 20.609 6.229 -7.667 1.00 63.91 98 ASN A CA 1
ATOM 772 C C . ASN A 1 98 ? 19.317 6.898 -8.163 1.00 63.91 98 ASN A C 1
ATOM 774 O O . ASN A 1 98 ? 19.395 7.924 -8.830 1.00 63.91 98 ASN A O 1
ATOM 778 N N . ASP A 1 99 ? 18.138 6.375 -7.808 1.00 66.94 99 ASP A N 1
ATOM 779 C CA . ASP A 1 99 ? 16.850 6.955 -8.224 1.00 66.94 99 ASP A CA 1
ATOM 780 C C . ASP A 1 99 ? 15.726 6.659 -7.212 1.00 66.94 99 ASP A C 1
ATOM 782 O O . ASP A 1 99 ? 14.848 5.820 -7.421 1.00 66.94 99 ASP A O 1
ATOM 786 N N . LYS A 1 100 ? 15.760 7.346 -6.059 1.00 72.69 100 LYS A N 1
ATOM 787 C CA . LYS A 1 100 ? 14.766 7.161 -4.980 1.00 72.69 100 LYS A CA 1
ATOM 788 C C . LYS A 1 100 ? 13.347 7.444 -5.451 1.00 72.69 100 LYS A C 1
ATOM 790 O O . LYS A 1 100 ? 12.432 6.684 -5.153 1.00 72.69 100 LYS A O 1
ATOM 795 N N . ALA A 1 101 ? 13.153 8.574 -6.128 1.00 80.00 101 ALA A N 1
ATOM 796 C CA . ALA A 1 101 ? 11.820 9.057 -6.459 1.00 80.00 101 ALA A CA 1
ATOM 797 C C . ALA A 1 101 ? 11.128 8.138 -7.474 1.00 80.00 101 ALA A C 1
ATOM 799 O O . ALA A 1 101 ? 9.955 7.817 -7.276 1.00 80.00 101 ALA A O 1
ATOM 800 N N . GLY A 1 102 ? 11.853 7.664 -8.497 1.00 82.69 102 GLY A N 1
ATOM 801 C CA . GLY A 1 102 ? 11.313 6.746 -9.498 1.00 82.69 102 GLY A CA 1
ATOM 802 C C . GLY A 1 102 ? 10.811 5.437 -8.887 1.00 82.69 102 GLY A C 1
ATOM 803 O O . GLY A 1 102 ? 9.670 5.043 -9.137 1.00 82.69 102 GLY A O 1
ATOM 804 N N . VAL A 1 103 ? 11.609 4.808 -8.014 1.00 88.19 103 VAL A N 1
ATOM 805 C CA . VAL A 1 103 ? 11.243 3.539 -7.353 1.00 88.19 103 VAL A CA 1
ATOM 806 C C . VAL A 1 103 ? 9.978 3.685 -6.516 1.00 88.19 103 VAL A C 1
ATOM 808 O O . VAL A 1 103 ? 9.048 2.890 -6.672 1.00 88.19 103 VAL A O 1
ATOM 811 N N . TYR A 1 104 ? 9.901 4.706 -5.656 1.00 89.81 104 TYR A N 1
ATOM 812 C CA . TYR A 1 104 ? 8.714 4.924 -4.826 1.00 89.81 104 TYR A CA 1
ATOM 813 C C . TYR A 1 104 ? 7.467 5.196 -5.670 1.00 89.81 104 TYR A C 1
ATOM 815 O O . TYR A 1 104 ? 6.388 4.693 -5.353 1.00 89.81 104 TYR A O 1
ATOM 823 N N . TRP A 1 105 ? 7.608 5.965 -6.753 1.00 87.62 105 TRP A N 1
ATOM 824 C CA . TRP A 1 105 ? 6.504 6.298 -7.648 1.00 87.62 105 TRP A CA 1
ATOM 825 C C . TRP A 1 105 ? 5.933 5.059 -8.340 1.00 87.62 105 TRP A C 1
ATOM 827 O O . TRP A 1 105 ? 4.735 4.786 -8.241 1.00 87.62 105 TRP A O 1
ATOM 837 N N . ILE A 1 106 ? 6.796 4.289 -9.004 1.00 90.38 106 ILE A N 1
ATOM 838 C CA . ILE A 1 106 ? 6.393 3.114 -9.780 1.00 90.38 106 ILE A CA 1
ATOM 839 C C . ILE A 1 106 ? 5.814 2.044 -8.848 1.00 90.38 106 ILE A C 1
ATOM 841 O O . ILE A 1 106 ? 4.712 1.552 -9.090 1.00 90.38 106 ILE A O 1
ATOM 845 N N . THR A 1 107 ? 6.494 1.756 -7.733 1.00 93.50 107 THR A N 1
ATOM 846 C CA . THR A 1 107 ? 6.034 0.775 -6.736 1.00 93.50 107 THR A CA 1
ATOM 847 C C . THR A 1 107 ? 4.654 1.139 -6.191 1.00 93.50 107 THR A C 1
ATOM 849 O O . THR A 1 107 ? 3.752 0.303 -6.190 1.00 93.50 107 THR A O 1
ATOM 852 N N . SER A 1 108 ? 4.449 2.397 -5.785 1.00 91.44 108 SER A N 1
ATOM 853 C CA . SER A 1 108 ? 3.154 2.834 -5.250 1.00 91.44 108 SER A CA 1
ATOM 854 C C . SER A 1 108 ? 2.042 2.732 -6.294 1.00 91.44 108 SER A C 1
ATOM 856 O O . SER A 1 108 ? 0.965 2.230 -5.986 1.00 91.44 108 SER A O 1
ATOM 858 N N . ASN A 1 109 ? 2.299 3.132 -7.543 1.00 89.06 109 ASN A N 1
ATOM 859 C CA . ASN A 1 109 ? 1.306 3.049 -8.618 1.00 89.06 109 ASN A CA 1
ATOM 860 C C . ASN A 1 109 ? 0.907 1.605 -8.939 1.00 89.06 109 ASN A C 1
ATOM 862 O O . ASN A 1 109 ? -0.276 1.330 -9.146 1.00 89.06 109 ASN A O 1
ATOM 866 N N . ILE A 1 110 ? 1.868 0.676 -8.956 1.00 93.75 110 ILE A N 1
ATOM 867 C CA . ILE A 1 110 ? 1.580 -0.751 -9.139 1.00 93.75 110 ILE A CA 1
ATOM 868 C C . ILE A 1 110 ? 0.700 -1.263 -7.993 1.00 93.75 110 ILE A C 1
ATOM 870 O O . ILE A 1 110 ? -0.311 -1.917 -8.245 1.00 93.75 110 ILE A O 1
ATOM 874 N N . LEU A 1 111 ? 1.025 -0.916 -6.743 1.00 95.44 111 LEU A N 1
ATOM 875 C CA . LEU A 1 111 ? 0.241 -1.320 -5.572 1.00 95.44 111 LEU A CA 1
ATOM 876 C C . LEU A 1 111 ? -1.190 -0.763 -5.606 1.00 95.44 111 LEU A C 1
ATOM 878 O O . LEU A 1 111 ? -2.130 -1.498 -5.302 1.00 95.44 111 LEU A O 1
ATOM 882 N N . LEU A 1 112 ? -1.378 0.489 -6.039 1.00 91.94 112 LEU A N 1
ATOM 883 C CA . LEU A 1 112 ? -2.710 1.067 -6.252 1.00 91.94 112 LEU A CA 1
ATOM 884 C C . LEU A 1 112 ? -3.497 0.307 -7.321 1.00 91.94 112 LEU A C 1
ATOM 886 O O . LEU A 1 112 ? -4.658 -0.030 -7.102 1.00 91.94 112 LEU A O 1
ATOM 890 N N . LYS A 1 113 ? -2.864 -0.037 -8.450 1.00 92.69 113 LYS A N 1
ATOM 891 C CA . LYS A 1 113 ? -3.495 -0.842 -9.511 1.00 92.69 113 LYS A CA 1
ATOM 892 C C . LYS A 1 113 ? -3.859 -2.257 -9.056 1.00 92.69 113 LYS A C 1
ATOM 894 O O . LYS A 1 113 ? -4.815 -2.826 -9.573 1.00 92.69 113 LYS A O 1
ATOM 899 N N . GLN A 1 114 ? -3.134 -2.806 -8.083 1.00 93.12 114 GLN A N 1
ATOM 900 C CA . GLN A 1 114 ? -3.461 -4.072 -7.422 1.00 93.12 114 GLN A CA 1
ATOM 901 C C . GLN A 1 114 ? -4.526 -3.931 -6.312 1.00 93.12 114 GLN A C 1
ATOM 903 O O . GLN A 1 114 ? -4.880 -4.931 -5.692 1.00 93.12 114 GLN A O 1
ATOM 908 N N . GLY A 1 115 ? -5.017 -2.720 -6.014 1.00 90.38 115 GLY A N 1
ATOM 909 C CA . GLY A 1 115 ? -5.958 -2.462 -4.916 1.00 90.38 115 GLY A CA 1
ATOM 910 C C . GLY A 1 115 ? -5.335 -2.546 -3.516 1.00 90.38 115 GLY A C 1
ATOM 911 O O . GLY A 1 115 ? -6.044 -2.520 -2.511 1.00 90.38 115 GLY A O 1
ATOM 912 N N . LYS A 1 116 ? -4.003 -2.631 -3.415 1.00 92.38 116 LYS A N 1
ATOM 913 C CA . LYS A 1 116 ? -3.262 -2.746 -2.150 1.00 92.38 116 LYS A CA 1
ATOM 914 C C . LYS A 1 116 ? -3.023 -1.364 -1.533 1.00 92.38 116 LYS A C 1
ATOM 916 O O . LYS A 1 116 ? -1.882 -0.928 -1.374 1.00 92.38 116 LYS A O 1
ATOM 921 N N . LEU A 1 117 ? -4.112 -0.676 -1.180 1.00 90.50 117 LEU A N 1
ATOM 922 C CA . LEU A 1 117 ? -4.094 0.707 -0.681 1.00 90.50 117 LEU A CA 1
ATOM 923 C C . LEU A 1 117 ? -3.190 0.891 0.545 1.00 90.50 117 LEU A C 1
ATOM 925 O O . LEU A 1 117 ? -2.489 1.894 0.641 1.00 90.50 117 LEU A O 1
ATOM 929 N N . GLU A 1 118 ? -3.190 -0.057 1.486 1.00 89.31 118 GLU A N 1
ATOM 930 C CA . GLU A 1 118 ? -2.351 0.011 2.693 1.00 89.31 118 GLU A CA 1
ATOM 931 C C . GLU A 1 118 ? -0.861 0.051 2.352 1.00 89.31 118 GLU A C 1
ATOM 933 O O . GLU A 1 118 ? -0.142 0.956 2.777 1.00 89.31 118 GLU A O 1
ATOM 938 N N . GLN A 1 119 ? -0.420 -0.881 1.508 1.00 93.00 119 GLN A N 1
ATOM 939 C CA . GLN A 1 119 ? 0.975 -0.982 1.088 1.00 93.00 119 GLN A CA 1
ATOM 940 C C . GLN A 1 119 ? 1.395 0.253 0.284 1.00 93.00 119 GLN A C 1
ATOM 942 O O . GLN A 1 119 ? 2.465 0.802 0.530 1.00 93.00 119 GLN A O 1
ATOM 947 N N . ALA A 1 120 ? 0.536 0.749 -0.615 1.00 93.50 120 ALA A N 1
ATOM 948 C CA . ALA A 1 120 ? 0.806 1.978 -1.363 1.00 93.50 120 ALA A CA 1
ATOM 949 C C . ALA A 1 120 ? 0.996 3.190 -0.429 1.00 93.50 120 ALA A C 1
ATOM 951 O O . ALA A 1 120 ? 1.926 3.976 -0.604 1.00 93.50 120 ALA A O 1
ATOM 952 N N . GLY A 1 121 ? 0.157 3.314 0.606 1.00 92.31 121 GLY A N 1
ATOM 953 C CA . GLY A 1 121 ? 0.276 4.373 1.610 1.00 92.31 121 GLY A CA 1
ATOM 954 C C . GLY A 1 121 ? 1.595 4.317 2.388 1.00 92.31 121 GLY A C 1
ATOM 955 O O . GLY A 1 121 ? 2.198 5.362 2.648 1.00 92.31 121 GLY A O 1
ATOM 956 N N . LEU A 1 122 ? 2.077 3.114 2.719 1.00 92.81 122 LEU A N 1
ATOM 957 C CA . LEU A 1 122 ? 3.375 2.924 3.375 1.00 92.81 122 LEU A CA 1
ATOM 958 C C . LEU A 1 122 ? 4.534 3.366 2.475 1.00 92.81 122 LEU A C 1
ATOM 960 O O . LEU A 1 122 ? 5.383 4.134 2.924 1.00 92.81 122 LEU A O 1
ATOM 964 N N . VAL A 1 123 ? 4.526 2.970 1.201 1.00 92.44 123 VAL A N 1
ATOM 965 C CA . VAL A 1 123 ? 5.571 3.345 0.232 1.00 92.44 123 VAL A CA 1
ATOM 966 C C . VAL A 1 123 ? 5.603 4.864 0.015 1.00 92.44 123 VAL A C 1
ATOM 968 O O . VAL A 1 123 ? 6.678 5.465 0.025 1.00 92.44 123 VAL A O 1
ATOM 971 N N . TYR A 1 124 ? 4.448 5.531 -0.088 1.00 91.69 124 TYR A N 1
ATOM 972 C CA . TYR A 1 124 ? 4.403 6.996 -0.168 1.00 91.69 124 TYR A CA 1
ATOM 973 C C . TYR A 1 124 ? 4.936 7.682 1.094 1.00 91.69 124 TYR A C 1
ATOM 975 O O . TYR A 1 124 ? 5.663 8.675 1.007 1.00 91.69 124 TYR A O 1
ATOM 983 N N . LYS A 1 125 ? 4.627 7.142 2.275 1.00 91.44 125 LYS A N 1
ATOM 984 C CA . LYS A 1 125 ? 5.165 7.650 3.541 1.00 91.44 125 LYS A CA 1
ATOM 985 C C . LYS A 1 125 ? 6.686 7.498 3.605 1.00 91.44 125 LYS A C 1
ATOM 987 O O . LYS A 1 125 ? 7.378 8.423 4.031 1.00 91.44 125 LYS A O 1
ATOM 992 N N . GLU A 1 126 ? 7.216 6.363 3.160 1.00 90.50 126 GLU A N 1
ATOM 993 C CA . GLU A 1 126 ? 8.659 6.146 3.047 1.00 90.50 126 GLU A CA 1
ATOM 994 C C . GLU A 1 126 ? 9.308 7.120 2.060 1.00 90.50 126 GLU A C 1
ATOM 996 O O . GLU A 1 126 ? 10.361 7.683 2.368 1.00 90.50 126 GLU A O 1
ATOM 1001 N N . ALA A 1 127 ? 8.660 7.399 0.927 1.00 88.38 127 ALA A N 1
ATOM 1002 C CA . ALA A 1 127 ? 9.129 8.382 -0.046 1.00 88.38 127 ALA A CA 1
ATOM 1003 C C . ALA A 1 127 ? 9.282 9.779 0.578 1.00 88.38 127 ALA A C 1
ATOM 1005 O O . ALA A 1 127 ? 10.326 10.419 0.436 1.00 88.38 127 ALA A O 1
ATOM 1006 N N . LEU A 1 128 ? 8.282 10.235 1.341 1.00 88.38 128 LEU A N 1
ATOM 1007 C CA . LEU A 1 128 ? 8.292 11.544 2.009 1.00 88.38 128 LEU A CA 1
ATOM 1008 C C . LEU A 1 128 ? 9.416 11.698 3.044 1.00 88.38 128 LEU A C 1
ATOM 1010 O O . LEU A 1 128 ? 9.889 12.824 3.264 1.00 88.38 128 LEU A O 1
ATOM 1014 N N . ASN A 1 129 ? 9.838 10.585 3.652 1.00 88.06 129 ASN A N 1
ATOM 1015 C CA . ASN A 1 129 ? 10.925 10.527 4.628 1.00 88.06 129 ASN A CA 1
ATOM 1016 C C . ASN A 1 129 ? 12.309 10.456 3.967 1.00 88.06 129 ASN A C 1
ATOM 1018 O O . ASN A 1 129 ? 13.265 11.019 4.495 1.00 88.06 129 ASN A O 1
ATOM 1022 N N . ASN A 1 130 ? 12.422 9.773 2.823 1.00 83.94 130 ASN A N 1
ATOM 1023 C CA . ASN A 1 130 ? 13.708 9.446 2.200 1.00 83.94 130 ASN A CA 1
ATOM 1024 C C . ASN A 1 130 ? 14.123 10.375 1.051 1.00 83.94 130 ASN A C 1
ATOM 1026 O O . ASN A 1 130 ? 15.306 10.397 0.692 1.00 83.94 130 ASN A O 1
ATOM 1030 N N . ILE A 1 131 ? 13.185 11.113 0.451 1.00 77.31 131 ILE A N 1
ATOM 1031 C CA . ILE A 1 131 ? 13.477 12.080 -0.612 1.00 77.31 131 ILE A CA 1
ATOM 1032 C C . ILE A 1 131 ? 13.900 13.415 0.031 1.00 77.31 131 ILE A C 1
ATOM 1034 O O . ILE A 1 131 ? 13.111 14.001 0.785 1.00 77.31 131 ILE A O 1
ATOM 1038 N N . PRO A 1 132 ? 15.122 13.920 -0.249 1.00 70.81 132 PRO A N 1
ATOM 1039 C CA . PRO A 1 132 ? 15.589 15.197 0.285 1.00 70.81 132 PRO A CA 1
ATOM 1040 C C . PRO A 1 132 ? 14.648 16.332 -0.125 1.00 70.81 132 PRO A C 1
ATOM 1042 O O . PRO A 1 132 ? 14.306 16.459 -1.303 1.00 70.81 132 PRO A O 1
ATOM 1045 N N . LYS A 1 133 ? 14.242 17.167 0.842 1.00 64.50 133 LYS A N 1
ATOM 1046 C CA . LYS A 1 133 ? 13.276 18.260 0.617 1.00 64.50 133 LYS A CA 1
ATOM 1047 C C . LYS A 1 133 ? 13.745 19.241 -0.461 1.00 64.50 133 LYS A C 1
ATOM 1049 O O . LYS A 1 133 ? 12.920 19.712 -1.238 1.00 64.50 133 LYS A O 1
ATOM 1054 N N . ASP A 1 134 ? 15.051 19.479 -0.523 1.00 62.16 134 ASP A N 1
ATOM 1055 C CA . ASP A 1 134 ? 15.642 20.530 -1.354 1.00 62.16 134 ASP A CA 1
ATOM 1056 C C . ASP A 1 134 ? 15.993 20.047 -2.769 1.00 62.16 134 ASP A C 1
ATOM 1058 O O . ASP A 1 134 ? 16.149 20.857 -3.676 1.00 62.16 134 ASP A O 1
ATOM 1062 N N . ALA A 1 135 ? 16.080 18.729 -2.983 1.00 60.41 135 ALA A N 1
ATOM 1063 C CA . ALA A 1 135 ? 16.477 18.163 -4.272 1.00 60.41 135 ALA A CA 1
ATOM 1064 C C . ALA A 1 135 ? 15.310 18.087 -5.273 1.00 60.41 135 ALA A C 1
ATOM 1066 O O . ALA A 1 135 ? 15.519 18.263 -6.469 1.00 60.41 135 ALA A O 1
ATOM 1067 N N . PHE A 1 136 ? 14.080 17.835 -4.796 1.00 66.88 136 PHE A N 1
ATOM 1068 C CA . PHE A 1 136 ? 12.904 17.625 -5.655 1.00 66.88 136 PHE A CA 1
ATOM 1069 C C . PHE A 1 136 ? 11.595 18.111 -4.993 1.00 66.88 136 PHE A C 1
ATOM 1071 O O . PHE A 1 136 ? 10.744 17.295 -4.616 1.00 66.88 136 PHE A O 1
ATOM 1078 N N . PRO A 1 137 ? 11.396 19.433 -4.833 1.00 70.31 137 PRO A N 1
ATOM 1079 C CA . PRO A 1 137 ? 10.247 19.983 -4.107 1.00 70.31 137 PRO A CA 1
ATOM 1080 C C . PRO A 1 137 ? 8.892 19.603 -4.728 1.00 70.31 137 PRO A C 1
ATOM 1082 O O . PRO A 1 137 ? 7.932 19.340 -4.001 1.00 70.31 137 PRO A O 1
ATOM 1085 N N . GLU A 1 138 ? 8.809 19.505 -6.057 1.00 74.31 138 GLU A N 1
ATOM 1086 C CA . GLU A 1 138 ? 7.571 19.122 -6.751 1.00 74.31 138 GLU A CA 1
ATOM 1087 C C . GLU A 1 138 ? 7.227 17.637 -6.572 1.00 74.31 138 GLU A C 1
ATOM 1089 O O . GLU A 1 138 ? 6.076 17.313 -6.277 1.00 74.31 138 GLU A O 1
ATOM 1094 N N . HIS A 1 139 ? 8.218 16.737 -6.617 1.00 72.75 139 HIS A N 1
ATOM 1095 C CA . HIS A 1 139 ? 7.992 15.316 -6.323 1.00 72.75 139 HIS A CA 1
ATOM 1096 C C . HIS A 1 139 ? 7.460 15.130 -4.903 1.00 72.75 139 HIS A C 1
ATOM 1098 O O . HIS A 1 139 ? 6.524 14.364 -4.689 1.00 72.75 139 HIS A O 1
ATOM 1104 N N . LYS A 1 140 ? 7.998 15.871 -3.927 1.00 79.81 140 LYS A N 1
ATOM 1105 C CA . LYS A 1 140 ? 7.526 15.780 -2.543 1.00 79.81 140 LYS A CA 1
ATOM 1106 C C . LYS A 1 140 ? 6.072 16.226 -2.394 1.00 79.81 140 LYS A C 1
ATOM 1108 O O . LYS A 1 140 ? 5.299 15.517 -1.758 1.00 79.81 140 LYS A O 1
ATOM 1113 N N . LYS A 1 141 ? 5.680 17.353 -3.002 1.00 85.31 141 LYS A N 1
ATOM 1114 C CA . LYS A 1 141 ? 4.272 17.797 -3.015 1.00 85.31 141 LYS A CA 1
ATOM 1115 C C . LYS A 1 141 ? 3.363 16.750 -3.652 1.00 85.31 141 LYS A C 1
ATOM 1117 O O . LYS A 1 141 ? 2.252 16.536 -3.181 1.00 85.31 141 LYS A O 1
ATOM 1122 N N . GLN A 1 142 ? 3.819 16.109 -4.724 1.00 84.94 142 GLN A N 1
ATOM 1123 C CA . GLN A 1 142 ? 3.048 15.073 -5.396 1.00 84.94 142 GLN A CA 1
ATOM 1124 C C . GLN A 1 142 ? 2.888 13.830 -4.514 1.00 84.94 142 GLN A C 1
ATOM 1126 O O . GLN A 1 142 ? 1.770 13.352 -4.349 1.00 84.94 142 GLN A O 1
ATOM 1131 N N . PHE A 1 143 ? 3.967 13.360 -3.882 1.00 87.06 143 PHE A N 1
ATOM 1132 C CA . PHE A 1 143 ? 3.918 12.262 -2.915 1.00 87.06 143 PHE A CA 1
ATOM 1133 C C . PHE A 1 143 ? 3.012 12.567 -1.723 1.00 87.06 143 PHE A C 1
ATOM 1135 O O . PHE A 1 143 ? 2.269 11.694 -1.291 1.00 87.06 143 PHE A O 1
ATOM 1142 N N . ASP A 1 144 ? 3.025 13.804 -1.233 1.00 89.44 144 ASP A N 1
ATOM 1143 C CA . ASP A 1 144 ? 2.178 14.251 -0.128 1.00 89.44 144 ASP A CA 1
ATOM 1144 C C . ASP A 1 144 ? 0.690 14.204 -0.508 1.00 89.44 144 ASP A C 1
ATOM 1146 O O . ASP A 1 144 ? -0.116 13.582 0.185 1.00 89.44 144 ASP A O 1
ATOM 1150 N N . ARG A 1 145 ? 0.335 14.746 -1.682 1.00 90.44 145 ARG A N 1
ATOM 1151 C CA . ARG A 1 145 ? -1.031 14.652 -2.226 1.00 90.44 145 ARG A CA 1
ATOM 1152 C C . ARG A 1 145 ? -1.479 13.204 -2.395 1.00 90.44 145 ARG A C 1
ATOM 1154 O O . ARG A 1 145 ? -2.594 12.870 -2.002 1.00 90.44 145 ARG A O 1
ATOM 1161 N N . MET A 1 146 ? -0.626 12.357 -2.972 1.00 90.69 146 MET A N 1
ATOM 1162 C CA . MET A 1 146 ? -0.950 10.948 -3.203 1.00 90.69 146 MET A CA 1
ATOM 1163 C C . MET A 1 146 ? -1.109 10.186 -1.885 1.00 90.69 146 MET A C 1
ATOM 1165 O O . MET A 1 146 ? -2.082 9.457 -1.720 1.00 90.69 146 MET A O 1
ATOM 1169 N N . TYR A 1 147 ? -0.220 10.408 -0.915 1.00 92.31 147 TYR A N 1
ATOM 1170 C CA . TYR A 1 147 ? -0.338 9.841 0.426 1.00 92.31 147 TYR A CA 1
ATOM 1171 C C . TYR A 1 147 ? -1.677 10.213 1.074 1.00 92.31 147 TYR A C 1
ATOM 1173 O O . TYR A 1 147 ? -2.410 9.337 1.536 1.00 92.31 147 TYR A O 1
ATOM 1181 N N . HIS A 1 148 ? -2.037 11.499 1.059 1.00 90.44 148 HIS A N 1
ATOM 1182 C CA . HIS A 1 148 ? -3.303 11.964 1.619 1.00 90.44 148 HIS A CA 1
ATOM 1183 C C . HIS A 1 148 ? -4.525 11.399 0.888 1.00 90.44 148 HIS A C 1
ATOM 1185 O O . HIS A 1 148 ? -5.498 11.036 1.549 1.00 90.44 148 HIS A O 1
ATOM 1191 N N . ALA A 1 149 ? -4.472 11.271 -0.440 1.00 90.38 149 ALA A N 1
ATOM 1192 C CA . ALA A 1 149 ? -5.537 10.646 -1.221 1.00 90.38 149 ALA A CA 1
ATOM 1193 C C . ALA A 1 149 ? -5.740 9.173 -0.828 1.00 90.38 149 ALA A C 1
ATOM 1195 O O . ALA A 1 149 ? -6.866 8.767 -0.550 1.00 90.38 149 ALA A O 1
ATOM 1196 N N . VAL A 1 150 ? -4.654 8.401 -0.708 1.00 91.31 150 VAL A N 1
ATOM 1197 C CA . VAL A 1 150 ? -4.709 6.987 -0.302 1.00 91.31 150 VAL A CA 1
ATOM 1198 C C . VAL A 1 150 ? -5.248 6.829 1.117 1.00 91.31 150 VAL A C 1
ATOM 1200 O O . VAL A 1 150 ? -6.100 5.979 1.363 1.00 91.31 150 VAL A O 1
ATOM 1203 N N . VAL A 1 151 ? -4.801 7.662 2.060 1.00 88.38 151 VAL A N 1
ATOM 1204 C CA . VAL A 1 151 ? -5.317 7.636 3.437 1.00 88.38 151 VAL A CA 1
ATOM 1205 C C . VAL A 1 151 ? -6.806 7.987 3.469 1.00 88.38 151 VAL A C 1
ATOM 1207 O O . VAL A 1 151 ? -7.573 7.336 4.176 1.00 88.38 151 VAL A O 1
ATOM 1210 N N . ALA A 1 152 ? -7.240 8.985 2.696 1.00 87.50 152 ALA A N 1
ATOM 1211 C CA . ALA A 1 152 ? -8.651 9.347 2.604 1.00 87.50 152 ALA A CA 1
ATOM 1212 C C . ALA A 1 152 ? -9.497 8.200 2.028 1.00 87.50 152 ALA A C 1
ATOM 1214 O O . ALA A 1 152 ? -10.574 7.916 2.551 1.00 87.50 152 ALA A O 1
ATOM 1215 N N . GLU A 1 153 ? -8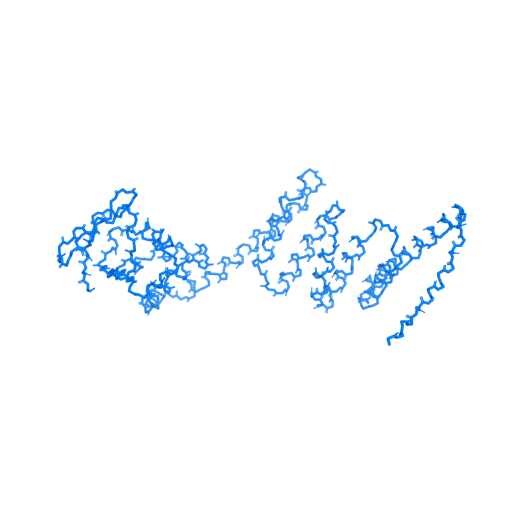.996 7.504 1.008 1.00 87.69 153 GLU A N 1
ATOM 1216 C CA . GLU A 1 153 ? -9.656 6.340 0.416 1.00 87.69 153 GLU A CA 1
ATOM 1217 C C . GLU A 1 153 ? -9.741 5.162 1.396 1.00 87.69 153 GLU A C 1
ATOM 1219 O O . GLU A 1 153 ? -10.805 4.565 1.552 1.00 87.69 153 GLU A O 1
ATOM 1224 N N . GLN A 1 154 ? -8.670 4.875 2.141 1.00 84.44 154 GLN A N 1
ATOM 1225 C CA . GLN A 1 154 ? -8.690 3.867 3.207 1.00 84.44 154 GLN A CA 1
ATOM 1226 C C . GLN A 1 154 ? -9.716 4.208 4.288 1.00 84.44 154 GLN A C 1
ATOM 1228 O O . GLN A 1 154 ? -10.466 3.343 4.735 1.00 84.44 154 GLN A O 1
ATOM 1233 N N . VAL A 1 155 ? -9.769 5.472 4.721 1.00 83.81 155 VAL A N 1
ATOM 1234 C CA . VAL A 1 155 ? -10.770 5.933 5.688 1.00 83.81 155 VAL A CA 1
ATOM 1235 C C . VAL A 1 155 ? -12.171 5.764 5.113 1.00 83.81 155 VAL A C 1
ATOM 1237 O O . VAL A 1 155 ? -13.036 5.239 5.805 1.00 83.81 155 VAL A O 1
ATOM 1240 N N . HIS A 1 156 ? -12.394 6.143 3.855 1.00 85.12 156 HIS A N 1
ATOM 1241 C CA . HIS A 1 156 ? -13.677 5.962 3.183 1.00 85.12 156 HIS A CA 1
ATOM 1242 C C . HIS A 1 156 ? -14.100 4.488 3.151 1.00 85.12 156 HIS A C 1
ATOM 1244 O O . HIS A 1 156 ? -15.228 4.164 3.520 1.00 85.12 156 HIS A O 1
ATOM 1250 N N . HIS A 1 157 ? -13.187 3.592 2.768 1.00 82.81 157 HIS A N 1
ATOM 1251 C CA . HIS A 1 157 ? -13.421 2.150 2.745 1.00 82.81 157 HIS A CA 1
ATOM 1252 C C . HIS A 1 157 ? -13.767 1.609 4.140 1.00 82.81 157 HIS A C 1
ATOM 1254 O O . HIS A 1 157 ? -14.727 0.861 4.309 1.00 82.81 157 HIS A O 1
ATOM 1260 N N . ASN A 1 158 ? -13.047 2.066 5.165 1.00 81.69 158 ASN A N 1
ATOM 1261 C CA . ASN A 1 158 ? -13.262 1.654 6.552 1.00 81.69 158 ASN A CA 1
ATOM 1262 C C . ASN A 1 158 ? -14.537 2.242 7.180 1.00 81.69 158 ASN A C 1
ATOM 1264 O O . ASN A 1 158 ? -15.077 1.661 8.118 1.00 81.69 158 ASN A O 1
ATOM 1268 N N . GLN A 1 159 ? -15.020 3.378 6.674 1.00 86.94 159 GLN A N 1
ATOM 1269 C CA . GLN A 1 159 ? -16.229 4.067 7.140 1.00 86.94 159 GLN A CA 1
ATOM 1270 C C . GLN A 1 159 ? -17.494 3.671 6.383 1.00 86.94 159 GLN A C 1
ATOM 1272 O O . GLN A 1 159 ? -18.579 4.128 6.740 1.00 86.94 159 GLN A O 1
ATOM 1277 N N . TRP A 1 160 ? -17.385 2.869 5.322 1.00 87.69 160 TRP A N 1
ATOM 1278 C CA . TRP A 1 160 ? -18.515 2.612 4.430 1.00 87.69 160 TRP A CA 1
ATOM 1279 C C . TRP A 1 160 ? -19.737 2.092 5.206 1.00 87.69 160 TRP A C 1
ATOM 1281 O O . TRP A 1 160 ? -20.841 2.603 5.035 1.00 87.69 160 TRP A O 1
ATOM 1291 N N . LEU A 1 161 ? -19.519 1.168 6.151 1.00 85.31 161 LEU A N 1
ATOM 1292 C CA . LEU A 1 161 ? -20.601 0.529 6.893 1.00 85.31 161 LEU A CA 1
ATOM 1293 C C . LEU A 1 161 ? -21.392 1.544 7.724 1.00 85.31 161 LEU A C 1
ATOM 1295 O O . LEU A 1 161 ? -22.614 1.484 7.755 1.00 85.31 161 LEU A O 1
ATOM 1299 N N . THR A 1 162 ? -20.719 2.519 8.335 1.00 86.62 162 THR A N 1
ATOM 1300 C CA . THR A 1 162 ? -21.368 3.536 9.180 1.00 86.62 162 THR A CA 1
ATOM 1301 C C . THR A 1 162 ? -22.027 4.650 8.375 1.00 86.62 162 THR A C 1
ATOM 1303 O O . THR A 1 162 ? -22.791 5.432 8.927 1.00 86.62 162 THR A O 1
ATOM 1306 N N . ARG A 1 163 ? -21.709 4.763 7.080 1.00 87.00 163 ARG A N 1
ATOM 1307 C CA . ARG A 1 163 ? -22.359 5.704 6.156 1.00 87.00 163 ARG A CA 1
ATOM 1308 C C . ARG A 1 163 ? -23.579 5.092 5.479 1.00 87.00 163 ARG A C 1
ATOM 1310 O O . ARG A 1 163 ? -24.501 5.818 5.126 1.00 87.00 163 ARG A O 1
ATOM 1317 N N . THR A 1 164 ? -23.565 3.780 5.268 1.00 90.44 164 THR A N 1
ATOM 1318 C CA . THR A 1 164 ? -24.631 3.063 4.561 1.00 90.44 164 THR A CA 1
ATOM 1319 C C . THR A 1 164 ? -25.691 2.512 5.508 1.00 90.44 164 THR A C 1
ATOM 1321 O O . THR A 1 164 ? -26.865 2.475 5.149 1.00 90.44 164 THR A O 1
ATOM 1324 N N . VAL A 1 165 ? -25.300 2.086 6.710 1.00 91.56 165 VAL A N 1
ATOM 1325 C CA . VAL A 1 165 ? -26.200 1.453 7.679 1.00 91.56 165 VAL A CA 1
ATOM 1326 C C . VAL A 1 165 ? -26.591 2.464 8.765 1.00 91.56 165 VAL A C 1
ATOM 1328 O O . VAL A 1 165 ? -25.693 3.074 9.350 1.00 91.56 165 VAL A O 1
ATOM 1331 N N . PRO A 1 166 ? -27.895 2.638 9.076 1.00 94.62 166 PRO A N 1
ATOM 1332 C CA . PRO A 1 166 ? -28.337 3.468 10.195 1.00 94.62 166 PRO A CA 1
ATOM 1333 C C . PRO A 1 166 ? -27.675 3.053 11.511 1.00 94.62 166 PRO A C 1
ATOM 1335 O O . PRO A 1 166 ? -27.432 1.864 11.748 1.00 94.62 166 PRO A O 1
ATOM 1338 N N . TYR A 1 167 ? -27.409 4.028 12.380 1.00 92.38 167 TYR A N 1
ATOM 1339 C CA . TYR A 1 167 ? -26.690 3.810 13.635 1.00 92.38 167 TYR A CA 1
ATOM 1340 C C . TYR A 1 167 ? -27.334 2.716 14.497 1.00 92.38 167 TYR A C 1
ATOM 1342 O O . TYR A 1 167 ? -26.632 1.884 15.065 1.00 92.38 167 TYR A O 1
ATOM 1350 N N . GLU A 1 168 ? -28.664 2.670 14.551 1.00 93.94 168 GLU A N 1
ATOM 1351 C CA . GLU A 1 168 ? -29.435 1.717 15.350 1.00 93.94 168 GLU A CA 1
ATOM 1352 C C . GLU A 1 168 ? -29.206 0.279 14.879 1.00 93.94 168 GLU A C 1
ATOM 1354 O O . GLU A 1 168 ? -29.011 -0.626 15.690 1.00 93.94 168 GLU A O 1
ATOM 1359 N N . VAL A 1 169 ? -29.173 0.073 13.561 1.00 94.25 169 VAL A N 1
ATOM 1360 C CA . VAL A 1 169 ? -28.941 -1.242 12.953 1.00 94.25 169 VAL A CA 1
ATOM 1361 C C . VAL A 1 169 ? -27.499 -1.677 13.186 1.00 94.25 169 VAL A C 1
ATOM 1363 O O . VAL A 1 169 ? -27.257 -2.814 13.586 1.00 94.25 169 VAL A O 1
ATOM 1366 N N . LEU A 1 170 ? -26.538 -0.771 12.998 1.00 92.81 170 LEU A N 1
ATOM 1367 C CA . LEU A 1 170 ? -25.133 -1.054 13.277 1.00 92.81 170 LEU A CA 1
ATOM 1368 C C . LEU A 1 170 ? -24.911 -1.390 14.760 1.00 92.81 170 LEU A C 1
ATOM 1370 O O . LEU A 1 170 ? -24.252 -2.378 15.071 1.00 92.81 170 LEU A O 1
ATOM 1374 N N . SER A 1 171 ? -25.500 -0.609 15.667 1.00 93.06 171 SER A N 1
ATOM 1375 C CA . SER A 1 171 ? -25.457 -0.842 17.113 1.00 93.06 171 SER A CA 1
ATOM 1376 C C . SER A 1 171 ? -26.041 -2.210 17.475 1.00 93.06 171 SER A C 1
ATOM 1378 O O . SER A 1 171 ? -25.421 -2.969 18.223 1.00 93.06 171 SER A O 1
ATOM 1380 N N . ALA A 1 172 ? -27.184 -2.582 16.888 1.00 94.00 172 ALA A N 1
ATOM 1381 C CA . ALA A 1 172 ? -27.786 -3.897 17.089 1.00 94.00 172 ALA A CA 1
ATOM 1382 C C . ALA A 1 172 ? -26.859 -5.024 16.606 1.00 94.00 172 ALA A C 1
ATOM 1384 O O . ALA A 1 172 ? -26.609 -5.965 17.355 1.00 94.00 172 ALA A O 1
ATOM 1385 N N . ILE A 1 173 ? -26.280 -4.903 15.404 1.00 93.06 173 ILE A N 1
ATOM 1386 C CA . ILE A 1 173 ? -25.327 -5.886 14.859 1.00 93.06 173 ILE A CA 1
ATOM 1387 C C . ILE A 1 173 ? -24.124 -6.051 15.789 1.00 93.06 173 ILE A C 1
ATOM 1389 O O . ILE A 1 173 ? -23.769 -7.172 16.147 1.00 93.06 173 ILE A O 1
ATOM 1393 N N . LEU A 1 174 ? -23.502 -4.948 16.212 1.00 93.06 174 LEU A N 1
ATOM 1394 C CA . LEU A 1 174 ? -22.341 -5.003 17.096 1.00 93.06 174 LEU A CA 1
ATOM 1395 C C . LEU A 1 174 ? -22.699 -5.565 18.482 1.00 93.06 174 LEU A C 1
ATOM 1397 O O . LEU A 1 174 ? -21.879 -6.251 19.090 1.00 93.06 174 LEU A O 1
ATOM 1401 N N . THR A 1 175 ? -23.924 -5.341 18.968 1.00 92.06 175 THR A N 1
ATOM 1402 C CA . THR A 1 175 ? -24.421 -5.927 20.227 1.00 92.06 175 THR A CA 1
ATOM 1403 C C . THR A 1 175 ? -24.547 -7.451 20.143 1.00 92.06 175 THR A C 1
ATOM 1405 O O . THR A 1 175 ? -24.356 -8.139 21.144 1.00 92.06 175 THR A O 1
ATOM 1408 N N . LEU A 1 176 ? -24.794 -8.003 18.952 1.00 91.94 176 LEU A N 1
ATOM 1409 C CA . LEU A 1 176 ? -24.820 -9.454 18.737 1.00 91.94 176 LEU A CA 1
ATOM 1410 C C . LEU A 1 176 ? -23.418 -10.080 18.723 1.00 91.94 176 LEU A C 1
ATOM 1412 O O . LEU A 1 176 ? -23.287 -11.291 18.895 1.00 91.94 176 LEU A O 1
ATOM 1416 N N . LEU A 1 177 ? -22.363 -9.282 18.531 1.00 89.81 177 LEU A N 1
ATOM 1417 C CA . LEU A 1 177 ? -20.992 -9.781 18.571 1.00 89.81 177 LEU A CA 1
ATOM 1418 C C . LEU A 1 177 ? -20.540 -10.022 20.017 1.00 89.81 177 LEU A C 1
ATOM 1420 O O . LEU A 1 177 ? -20.838 -9.199 20.893 1.00 89.81 177 LEU A O 1
ATOM 1424 N N . PRO A 1 178 ? -19.749 -11.083 20.277 1.00 87.06 178 PRO A N 1
ATOM 1425 C CA . PRO A 1 178 ? -19.099 -11.251 21.567 1.00 87.06 178 PRO A CA 1
ATOM 1426 C C . PRO A 1 178 ? -18.135 -10.089 21.819 1.00 87.06 178 PRO A C 1
ATOM 1428 O O . PRO A 1 178 ? -17.543 -9.534 20.888 1.00 87.06 178 PRO A O 1
ATOM 1431 N N . TRP A 1 179 ? -17.945 -9.735 23.089 1.00 85.19 179 TRP A N 1
ATOM 1432 C CA . TRP A 1 179 ? -17.131 -8.583 23.484 1.00 85.19 179 TRP A CA 1
ATOM 1433 C C . TRP A 1 179 ? -15.699 -8.639 22.920 1.00 85.19 179 TRP A C 1
ATOM 1435 O O . TRP A 1 179 ? -15.168 -7.637 22.440 1.00 85.19 179 TRP A O 1
ATOM 1445 N N . SER A 1 180 ? -15.107 -9.836 22.860 1.00 80.88 180 SER A N 1
ATOM 1446 C CA . SER A 1 180 ? -13.794 -10.066 22.249 1.00 80.88 180 SER A CA 1
ATOM 1447 C C . SER A 1 180 ? -13.745 -9.699 20.760 1.00 80.88 180 SER A C 1
ATOM 1449 O O . SER A 1 180 ? -12.778 -9.075 20.323 1.00 80.88 180 SER A O 1
ATOM 1451 N N . ALA A 1 181 ? -14.787 -10.018 19.986 1.00 86.56 181 ALA A N 1
ATOM 1452 C CA . ALA A 1 181 ? -14.874 -9.667 18.568 1.00 86.56 181 ALA A CA 1
ATOM 1453 C C . ALA A 1 181 ? -15.063 -8.157 18.361 1.00 86.56 181 ALA A C 1
ATOM 1455 O O . ALA A 1 181 ? -14.498 -7.597 17.424 1.00 86.56 181 ALA A O 1
ATOM 1456 N N . ARG A 1 182 ? -15.782 -7.473 19.262 1.00 89.38 182 ARG A N 1
ATOM 1457 C CA . ARG A 1 182 ? -15.879 -5.999 19.256 1.00 89.38 182 ARG A CA 1
ATOM 1458 C C . ARG A 1 182 ? -14.508 -5.362 19.485 1.00 89.38 182 ARG A C 1
ATOM 1460 O O . ARG A 1 182 ? -14.120 -4.453 18.757 1.00 89.38 182 ARG A O 1
ATOM 1467 N N . GLY A 1 183 ? -13.747 -5.888 20.448 1.00 85.56 183 GLY A N 1
ATOM 1468 C CA . GLY A 1 183 ? -12.367 -5.472 20.694 1.00 85.56 183 GLY A CA 1
ATOM 1469 C C . GLY A 1 183 ? -11.463 -5.707 19.480 1.00 85.56 183 GLY A C 1
ATOM 1470 O O . GLY A 1 183 ? -10.748 -4.801 19.065 1.00 85.56 183 GLY A O 1
ATOM 1471 N N . GLN A 1 184 ? -11.534 -6.887 18.856 1.00 84.69 184 GLN A N 1
ATOM 1472 C CA . GLN A 1 184 ? -10.793 -7.176 17.622 1.00 84.69 184 GLN A CA 1
ATOM 1473 C C . GLN A 1 184 ? -11.154 -6.199 16.499 1.00 84.69 184 GLN A C 1
ATOM 1475 O O . GLN A 1 184 ? -10.251 -5.639 15.881 1.00 84.69 184 GLN A O 1
ATOM 1480 N N . LEU A 1 185 ? -12.448 -5.933 16.285 1.00 87.62 185 LEU A N 1
ATOM 1481 C CA . LEU A 1 185 ? -12.922 -4.952 15.309 1.00 87.62 185 LEU A CA 1
ATOM 1482 C C . LEU A 1 185 ? -12.327 -3.565 15.584 1.00 87.62 185 LEU A C 1
ATOM 1484 O O . LEU A 1 185 ? -11.792 -2.941 14.668 1.00 87.62 185 LEU A O 1
ATOM 1488 N N . ALA A 1 186 ? -12.352 -3.112 16.841 1.00 88.38 186 ALA A N 1
ATOM 1489 C CA . ALA A 1 186 ? -11.792 -1.825 17.243 1.00 88.38 186 ALA A CA 1
ATOM 1490 C C . ALA A 1 186 ? -10.303 -1.685 16.896 1.00 88.38 186 ALA A C 1
ATOM 1492 O O . ALA A 1 186 ? -9.834 -0.586 16.617 1.00 88.38 186 ALA A O 1
ATOM 1493 N N . PHE A 1 187 ? -9.551 -2.785 16.879 1.00 85.00 187 PHE A N 1
ATOM 1494 C CA . PHE A 1 187 ? -8.128 -2.769 16.548 1.00 85.00 187 PHE A CA 1
ATOM 1495 C C . PHE A 1 187 ? -7.819 -2.962 15.061 1.00 85.00 187 PHE A C 1
ATOM 1497 O O . PHE A 1 187 ? -6.649 -2.905 14.690 1.00 85.00 187 PHE A O 1
ATOM 1504 N N . THR A 1 188 ? -8.822 -3.131 14.194 1.00 83.31 188 THR A N 1
ATOM 1505 C CA . THR A 1 188 ? -8.576 -3.265 12.746 1.00 83.31 188 THR A CA 1
ATOM 1506 C C . THR A 1 188 ? -8.154 -1.948 12.100 1.00 83.31 188 THR A C 1
ATOM 1508 O O . THR A 1 188 ? -7.303 -1.943 11.216 1.00 83.31 188 THR A O 1
ATOM 1511 N N . CYS A 1 189 ? -8.710 -0.812 12.534 1.00 84.38 189 CYS A N 1
ATOM 1512 C CA . CYS A 1 189 ? -8.301 0.498 12.038 1.00 84.38 189 CYS A CA 1
ATOM 1513 C C . CYS A 1 189 ? -8.654 1.629 13.013 1.00 84.38 189 CYS A C 1
ATOM 1515 O O . CYS A 1 189 ? -9.458 1.480 13.934 1.00 84.38 189 CYS A O 1
ATOM 1517 N N . ARG A 1 190 ? -8.078 2.815 12.777 1.00 84.88 190 ARG A N 1
ATOM 1518 C CA . ARG A 1 190 ? -8.288 4.006 13.619 1.00 84.88 190 ARG A CA 1
ATOM 1519 C C . ARG A 1 190 ? -9.754 4.439 13.704 1.00 84.88 190 ARG A C 1
ATOM 1521 O O . ARG A 1 190 ? -10.157 4.987 14.728 1.00 84.88 190 ARG A O 1
ATOM 1528 N N . PHE A 1 191 ? -10.522 4.222 12.638 1.00 89.56 191 PHE A N 1
ATOM 1529 C CA . PHE A 1 191 ? -11.940 4.556 12.616 1.00 89.56 191 PHE A CA 1
ATOM 1530 C C . PHE A 1 191 ? -12.730 3.657 13.573 1.00 89.56 191 PHE A C 1
ATOM 1532 O O . PHE A 1 191 ? -13.330 4.176 14.510 1.00 89.56 191 PHE A O 1
ATOM 1539 N N . TRP A 1 192 ? -12.641 2.332 13.411 1.00 90.00 192 TRP A N 1
ATOM 1540 C CA . TRP A 1 192 ? -13.299 1.377 14.307 1.00 90.00 192 TRP A CA 1
ATOM 1541 C C . TRP A 1 192 ? -12.831 1.520 15.753 1.00 90.00 192 TRP A C 1
ATOM 1543 O O . TRP A 1 192 ? -13.647 1.414 16.661 1.00 90.00 192 TRP A O 1
ATOM 1553 N N . TYR A 1 193 ? -11.555 1.846 15.975 1.00 89.19 193 TYR A N 1
ATOM 1554 C CA . TYR A 1 193 ? -11.039 2.158 17.306 1.00 89.19 193 TYR A CA 1
ATOM 1555 C C . TYR A 1 193 ? -11.825 3.289 17.975 1.00 89.19 193 TYR A C 1
ATOM 1557 O O . TYR A 1 193 ? -12.258 3.157 19.117 1.00 89.19 193 TYR A O 1
ATOM 1565 N N . ASN A 1 194 ? -11.998 4.416 17.279 1.00 89.19 194 ASN A N 1
ATOM 1566 C CA . ASN A 1 194 ? -12.720 5.558 17.832 1.00 89.19 194 ASN A CA 1
ATOM 1567 C C . ASN A 1 194 ? -14.217 5.252 17.958 1.00 89.19 194 ASN A C 1
ATOM 1569 O O . ASN A 1 194 ? -14.783 5.477 19.024 1.00 89.19 194 ASN A O 1
ATOM 1573 N N . PHE A 1 195 ? -14.824 4.676 16.919 1.00 91.31 195 PHE A N 1
ATOM 1574 C CA . PHE A 1 195 ? -16.247 4.362 16.916 1.00 91.31 195 PHE A CA 1
ATOM 1575 C C . PHE A 1 195 ? -16.611 3.392 18.049 1.00 91.31 195 PHE A C 1
ATOM 1577 O O . PHE A 1 195 ? -17.432 3.713 18.899 1.00 91.31 195 PHE A O 1
ATOM 1584 N N . VAL A 1 196 ? -15.950 2.232 18.120 1.00 91.19 196 VAL A N 1
ATOM 1585 C CA . VAL A 1 196 ? -16.287 1.171 19.082 1.00 91.19 196 VAL A CA 1
ATOM 1586 C C . VAL A 1 196 ? -15.874 1.541 20.504 1.00 91.19 196 VAL A C 1
ATOM 1588 O O . VAL A 1 196 ? -16.675 1.385 21.413 1.00 91.19 196 VAL A O 1
ATOM 1591 N N . LEU A 1 197 ? -14.645 2.020 20.732 1.00 88.31 197 LEU A N 1
ATOM 1592 C CA . LEU A 1 197 ? -14.135 2.189 22.104 1.00 88.31 197 LEU A CA 1
ATOM 1593 C C . LEU A 1 197 ? -14.449 3.550 22.726 1.00 88.31 197 LEU A C 1
ATOM 1595 O O . LEU A 1 197 ? -14.345 3.679 23.945 1.00 88.31 197 LEU A O 1
ATOM 1599 N N . LYS A 1 198 ? -14.771 4.577 21.929 1.00 86.19 198 LYS A N 1
ATOM 1600 C CA . LYS A 1 198 ? -15.013 5.933 22.453 1.00 86.19 198 LYS A CA 1
ATOM 1601 C C . LYS A 1 198 ? -16.430 6.432 22.239 1.00 86.19 198 LYS A C 1
ATOM 1603 O O . LYS A 1 198 ? -16.951 7.105 23.119 1.00 86.19 198 LYS A O 1
ATOM 1608 N N . GLU A 1 199 ? -17.006 6.173 21.071 1.00 89.38 199 GLU A N 1
ATOM 1609 C CA . GLU A 1 199 ? -18.274 6.789 20.668 1.00 89.38 199 GLU A CA 1
ATOM 1610 C C . GLU A 1 199 ? -19.477 5.883 20.940 1.00 89.38 199 GLU A C 1
ATOM 1612 O O . GLU A 1 199 ? -20.551 6.386 21.256 1.00 89.38 199 GLU A O 1
ATOM 1617 N N . TRP A 1 200 ? -19.317 4.561 20.835 1.00 91.25 200 TRP A N 1
ATOM 1618 C CA . TRP A 1 200 ? -20.409 3.603 20.969 1.00 91.25 200 TRP A CA 1
ATOM 1619 C C . TRP A 1 200 ? -20.617 3.166 22.434 1.00 91.25 200 TRP A C 1
ATOM 1621 O O . TRP A 1 200 ? -19.805 2.404 22.966 1.00 91.25 200 TRP A O 1
ATOM 1631 N N . PRO A 1 201 ? -21.710 3.588 23.105 1.00 87.06 201 PRO A N 1
ATOM 1632 C CA . PRO A 1 201 ? -21.881 3.363 24.546 1.00 87.06 201 PRO A CA 1
ATOM 1633 C C . PRO A 1 201 ? -22.032 1.884 24.929 1.00 87.06 201 PRO A C 1
ATOM 1635 O O . PRO A 1 201 ? -21.619 1.471 26.011 1.00 87.06 201 PRO A O 1
ATOM 1638 N N . GLU A 1 202 ? -22.591 1.066 24.031 1.00 89.50 202 GLU A N 1
ATOM 1639 C CA . GLU A 1 202 ? -22.856 -0.360 24.284 1.00 89.50 202 GLU A CA 1
ATOM 1640 C C . GLU A 1 202 ? -21.596 -1.239 24.247 1.00 89.50 202 GLU A C 1
ATOM 1642 O O . GLU A 1 202 ? -21.643 -2.420 24.600 1.00 89.50 202 GLU A O 1
ATOM 1647 N N . MET A 1 203 ? -20.438 -0.686 23.871 1.00 89.31 203 MET A N 1
ATOM 1648 C CA . MET A 1 203 ? -19.163 -1.395 23.998 1.00 89.31 203 MET A CA 1
ATOM 1649 C C . MET A 1 203 ? -18.859 -1.764 25.456 1.00 89.31 203 MET A C 1
ATOM 1651 O O . MET A 1 203 ? -18.340 -2.847 25.735 1.00 89.31 203 MET A O 1
ATOM 1655 N N . TRP A 1 204 ? -19.191 -0.866 26.383 1.00 87.25 204 TRP A N 1
ATOM 1656 C CA . TRP A 1 204 ? -18.824 -0.983 27.793 1.00 87.25 204 TRP A CA 1
ATOM 1657 C C . TRP A 1 204 ? -19.979 -1.433 28.687 1.00 87.25 204 TRP A C 1
ATOM 1659 O O . TRP A 1 204 ? -19.746 -1.772 29.844 1.00 87.25 204 TRP A O 1
ATOM 1669 N N . SER A 1 205 ? -21.206 -1.505 28.156 1.00 85.00 205 SER A N 1
ATOM 1670 C CA . SER A 1 205 ? -22.392 -1.878 28.934 1.00 85.00 205 SER A CA 1
ATOM 1671 C C . SER A 1 205 ? -22.305 -3.296 29.500 1.00 85.00 205 SER A C 1
ATOM 1673 O O . SER A 1 205 ? -22.768 -3.537 30.616 1.00 85.00 205 SER A O 1
ATOM 1675 N N . CYS A 1 206 ? -21.650 -4.214 28.786 1.00 81.25 206 CYS A N 1
ATOM 1676 C CA . CYS A 1 206 ? -21.378 -5.571 29.245 1.00 81.25 206 CYS A CA 1
ATOM 1677 C C . CYS A 1 206 ? -19.940 -5.974 28.905 1.00 81.25 206 CYS A C 1
ATOM 1679 O O . CYS A 1 206 ? -19.627 -6.252 27.747 1.00 81.25 206 CYS A O 1
ATOM 1681 N N . ILE A 1 207 ? -19.076 -6.031 29.918 1.00 80.00 207 ILE A N 1
ATOM 1682 C CA . ILE A 1 207 ? -17.698 -6.516 29.792 1.00 80.00 207 ILE A CA 1
ATOM 1683 C C . ILE A 1 207 ? -17.697 -8.002 30.137 1.00 80.00 207 ILE A C 1
ATOM 1685 O O . ILE A 1 207 ? -18.020 -8.366 31.264 1.00 80.00 207 ILE A O 1
ATOM 1689 N N . ASP A 1 208 ? -17.347 -8.850 29.173 1.00 78.75 208 ASP A N 1
ATOM 1690 C CA . ASP A 1 208 ? -17.246 -10.299 29.361 1.00 78.75 208 ASP A CA 1
ATOM 1691 C C . ASP A 1 208 ? -15.839 -10.773 28.985 1.00 78.75 208 ASP A C 1
ATOM 1693 O O . ASP A 1 208 ? -15.461 -10.782 27.808 1.00 78.75 208 ASP A O 1
ATOM 1697 N N . THR A 1 209 ? -15.050 -11.143 30.000 1.00 73.19 209 THR A N 1
ATOM 1698 C CA . THR A 1 209 ? -13.686 -11.650 29.806 1.00 73.19 209 THR A CA 1
ATOM 1699 C C . THR A 1 209 ? -13.614 -13.175 29.714 1.00 73.19 209 THR A C 1
ATOM 1701 O O . THR A 1 209 ? -12.530 -13.707 29.480 1.00 73.19 209 THR A O 1
ATOM 1704 N N . VAL A 1 210 ? -14.739 -13.894 29.834 1.00 69.56 210 VAL A N 1
ATOM 1705 C CA . VAL A 1 210 ? -14.783 -15.364 29.960 1.00 69.56 210 VAL A CA 1
ATOM 1706 C C . VAL A 1 210 ? -14.167 -16.076 28.764 1.00 69.56 210 VAL A C 1
ATOM 1708 O O . VAL A 1 210 ? -13.491 -17.090 28.926 1.00 69.56 210 VAL A O 1
ATOM 1711 N N . TYR A 1 211 ? -14.330 -15.503 27.574 1.00 64.06 211 TYR A N 1
ATOM 1712 C CA . TYR A 1 211 ? -13.811 -16.053 26.321 1.00 64.06 211 TYR A CA 1
ATOM 1713 C C . TYR A 1 211 ? -12.555 -15.336 25.817 1.00 64.06 211 TYR A C 1
ATOM 1715 O O . TYR A 1 211 ? -12.120 -15.560 24.682 1.00 64.06 211 TYR A O 1
ATOM 1723 N N . MET A 1 212 ? -11.951 -14.459 26.626 1.00 63.31 212 MET A N 1
ATOM 1724 C CA . MET A 1 212 ? -10.655 -13.890 26.283 1.00 63.31 212 MET A CA 1
ATOM 1725 C C . MET A 1 212 ? -9.576 -14.943 26.486 1.00 63.31 212 MET A C 1
ATOM 1727 O O . MET A 1 212 ? -9.078 -15.156 27.586 1.00 63.31 212 MET A O 1
ATOM 1731 N N . MET A 1 213 ? -9.195 -15.598 25.391 1.00 53.72 213 MET A N 1
ATOM 1732 C CA . MET A 1 213 ? -8.030 -16.474 25.369 1.00 53.72 213 MET A CA 1
ATOM 1733 C C . MET A 1 213 ? -6.819 -15.754 26.005 1.00 53.72 213 MET A C 1
ATOM 1735 O O . MET A 1 213 ? -6.491 -14.640 25.580 1.00 53.72 213 MET A O 1
ATOM 1739 N N . PRO A 1 214 ? -6.095 -16.386 26.949 1.00 52.88 214 PRO A N 1
ATOM 1740 C CA . PRO A 1 214 ? -5.025 -15.777 27.754 1.00 52.88 214 PRO A CA 1
ATOM 1741 C C . PRO A 1 214 ? -3.749 -15.426 26.967 1.00 52.88 214 PRO A C 1
ATOM 1743 O O . PRO A 1 214 ? -2.691 -15.193 27.542 1.00 52.88 214 PRO A O 1
ATOM 1746 N N . ARG A 1 215 ? -3.808 -15.367 25.633 1.00 56.31 215 ARG A N 1
ATOM 1747 C CA . ARG A 1 215 ? -2.626 -15.154 24.789 1.00 56.31 215 ARG A CA 1
ATOM 1748 C C . ARG A 1 215 ? -2.075 -13.726 24.859 1.00 56.31 215 ARG A C 1
ATOM 1750 O O . ARG A 1 215 ? -0.906 -13.536 24.543 1.00 56.31 215 ARG A O 1
ATOM 1757 N N . HIS A 1 216 ? -2.860 -12.734 25.304 1.00 60.88 216 HIS A N 1
ATOM 1758 C CA . HIS A 1 216 ? -2.430 -11.326 25.329 1.00 60.88 216 HIS A CA 1
ATOM 1759 C C . HIS A 1 216 ? -2.930 -10.524 26.554 1.00 60.88 216 HIS A C 1
ATOM 1761 O O . HIS A 1 216 ? -3.646 -9.536 26.381 1.00 60.88 216 HIS A O 1
ATOM 1767 N N . PRO A 1 217 ? -2.519 -10.860 27.793 1.00 65.69 217 PRO A N 1
ATOM 1768 C CA . PRO A 1 217 ? -2.962 -10.168 29.015 1.00 65.69 217 PRO A CA 1
ATOM 1769 C C . PRO A 1 217 ? -2.685 -8.654 29.005 1.00 65.69 217 PRO A C 1
ATOM 1771 O O . PRO A 1 217 ? -3.488 -7.867 29.504 1.00 65.69 217 PRO A O 1
ATOM 1774 N N . ARG A 1 218 ? -1.606 -8.206 28.344 1.00 67.56 218 ARG A N 1
ATOM 1775 C CA . ARG A 1 218 ? -1.321 -6.770 28.158 1.00 67.56 218 ARG A CA 1
ATOM 1776 C C . ARG A 1 218 ? -2.377 -6.047 27.320 1.00 67.56 218 ARG A C 1
ATOM 1778 O O . ARG A 1 218 ? -2.687 -4.899 27.619 1.00 67.56 218 ARG A O 1
ATOM 1785 N N . ALA A 1 219 ? -2.927 -6.694 26.293 1.00 66.94 219 ALA A N 1
ATOM 1786 C CA . ALA A 1 219 ? -3.963 -6.095 25.452 1.00 66.94 219 ALA A CA 1
ATOM 1787 C C . ALA A 1 219 ? -5.280 -5.945 26.225 1.00 66.94 219 ALA A C 1
ATOM 1789 O O . ALA A 1 219 ? -5.943 -4.918 26.111 1.00 66.94 219 ALA A O 1
ATOM 1790 N N . ILE A 1 220 ? -5.604 -6.930 27.073 1.00 68.56 220 ILE A N 1
ATOM 1791 C CA . ILE A 1 220 ? -6.755 -6.876 27.985 1.00 68.56 220 ILE A CA 1
ATOM 1792 C C . ILE A 1 220 ? -6.605 -5.690 28.933 1.00 68.56 220 ILE A C 1
ATOM 1794 O O . ILE A 1 220 ? -7.486 -4.842 28.994 1.00 68.56 220 ILE A O 1
ATOM 1798 N N . HIS A 1 221 ? -5.458 -5.580 29.606 1.00 71.81 221 HIS A N 1
ATOM 1799 C CA . HIS A 1 221 ? -5.192 -4.478 30.528 1.00 71.81 221 HIS A CA 1
ATOM 1800 C C . HIS A 1 221 ? -5.253 -3.108 29.833 1.00 71.81 221 HIS A C 1
ATOM 1802 O O . HIS A 1 221 ? -5.824 -2.158 30.363 1.00 71.81 221 HIS A O 1
ATOM 1808 N N . GLN A 1 222 ? -4.684 -2.984 28.630 1.00 74.00 222 GLN A N 1
ATOM 1809 C CA . GLN A 1 222 ? -4.750 -1.740 27.858 1.00 74.00 222 GLN A CA 1
ATOM 1810 C C . GLN A 1 222 ? -6.181 -1.364 27.472 1.00 74.00 222 GLN A C 1
ATOM 1812 O O . GLN A 1 222 ? -6.508 -0.179 27.488 1.00 74.00 222 GLN A O 1
ATOM 1817 N N . LEU A 1 223 ? -7.015 -2.347 27.122 1.00 74.44 223 LEU A N 1
ATOM 1818 C CA . LEU A 1 223 ? -8.396 -2.114 26.717 1.00 74.44 223 LEU A CA 1
ATOM 1819 C C . LEU A 1 223 ? -9.296 -1.814 27.920 1.00 74.44 223 LEU A C 1
ATOM 1821 O O . LEU A 1 223 ? -10.083 -0.874 27.871 1.00 74.44 223 LEU A O 1
ATOM 1825 N N . LEU A 1 224 ? -9.112 -2.534 29.026 1.00 76.25 224 LEU A N 1
ATOM 1826 C CA . LEU A 1 224 ? -9.764 -2.246 30.300 1.00 76.25 224 LEU A CA 1
ATOM 1827 C C . LEU A 1 224 ? -9.401 -0.842 30.811 1.00 76.25 224 LEU A C 1
ATOM 1829 O O . LEU A 1 224 ? -10.281 -0.093 31.213 1.00 76.25 224 LEU A O 1
ATOM 1833 N N . GLY A 1 225 ? -8.154 -0.395 30.650 1.00 76.88 225 GLY A N 1
ATOM 1834 C CA . GLY A 1 225 ? -7.757 0.987 30.953 1.00 76.88 225 GLY A CA 1
ATOM 1835 C C . GLY A 1 225 ? -8.435 2.078 30.101 1.00 76.88 225 GLY A C 1
ATOM 1836 O O . GLY A 1 225 ? -8.110 3.254 30.261 1.00 76.88 225 GLY A O 1
ATOM 1837 N N . LYS A 1 226 ? -9.323 1.726 29.159 1.00 78.75 226 LYS A N 1
ATOM 1838 C CA . LYS A 1 226 ? -10.144 2.665 28.369 1.00 78.75 226 LYS A CA 1
ATOM 1839 C C . LYS A 1 226 ? -11.624 2.660 28.742 1.00 78.75 226 LYS A C 1
ATOM 1841 O O . LYS A 1 226 ? -12.368 3.449 28.166 1.00 78.75 226 LYS A O 1
ATOM 1846 N N . VAL A 1 227 ? -12.038 1.803 29.672 1.00 81.38 227 VAL A N 1
ATOM 1847 C CA . VAL A 1 227 ? -13.419 1.743 30.154 1.00 81.38 227 VAL A CA 1
ATOM 1848 C C . VAL A 1 227 ? -13.800 3.081 30.780 1.00 81.38 227 VAL A C 1
ATOM 1850 O O . VAL A 1 227 ? -13.068 3.612 31.614 1.00 81.38 227 VAL A O 1
ATOM 1853 N N . GLN A 1 228 ? -14.959 3.606 30.391 1.00 77.44 228 GLN A N 1
ATOM 1854 C CA . GLN A 1 228 ? -15.588 4.737 31.067 1.00 77.44 228 GLN A CA 1
ATOM 1855 C C . GLN A 1 228 ? -16.524 4.180 32.147 1.00 77.44 228 GLN A C 1
ATOM 1857 O O . GLN A 1 228 ? -17.478 3.481 31.787 1.00 77.44 228 GLN A O 1
ATOM 1862 N N . PRO A 1 229 ? -16.267 4.422 33.448 1.00 76.06 229 PRO A N 1
ATOM 1863 C CA . PRO A 1 229 ? -17.046 3.827 34.537 1.00 76.06 229 PRO A CA 1
ATOM 1864 C C . PRO A 1 229 ? -18.552 4.088 34.428 1.00 76.06 229 PRO A C 1
ATOM 1866 O O . PRO A 1 229 ? -19.357 3.240 34.800 1.00 76.06 229 PRO A O 1
ATOM 1869 N N . GLU A 1 230 ? -18.941 5.230 33.863 1.00 78.94 230 GLU A N 1
ATOM 1870 C CA . GLU A 1 230 ? -20.332 5.652 33.688 1.00 78.94 230 GLU A CA 1
ATOM 1871 C C . GLU A 1 230 ? -21.086 4.809 32.647 1.00 78.94 230 GLU A C 1
ATOM 1873 O O . GLU A 1 230 ? -22.317 4.789 32.632 1.00 78.94 230 GLU A O 1
ATOM 1878 N N . GLN A 1 231 ? -20.360 4.122 31.764 1.00 79.38 231 GLN A N 1
ATOM 1879 C CA . GLN A 1 231 ? -20.925 3.303 30.692 1.00 79.38 231 GLN A CA 1
ATOM 1880 C C . GLN A 1 231 ? -21.039 1.821 31.081 1.00 79.38 231 GLN A C 1
ATOM 1882 O O . GLN A 1 231 ? -21.693 1.052 30.373 1.00 79.38 231 GLN A O 1
ATOM 1887 N N . VAL A 1 232 ? -20.441 1.412 32.204 1.00 81.88 232 VAL A N 1
ATOM 1888 C CA . VAL A 1 232 ? -20.433 0.019 32.660 1.00 81.88 232 VAL A CA 1
ATOM 1889 C C . VAL A 1 232 ? -21.738 -0.322 33.365 1.00 81.88 232 VAL A C 1
ATOM 1891 O O . VAL A 1 232 ? -22.101 0.310 34.353 1.00 81.88 232 VAL A O 1
ATOM 1894 N N . ARG A 1 233 ? -22.441 -1.357 32.887 1.00 80.56 233 ARG A N 1
ATOM 1895 C CA . ARG A 1 233 ? -23.643 -1.886 33.564 1.00 80.56 233 ARG A CA 1
ATOM 1896 C C . ARG A 1 233 ? -23.417 -3.265 34.161 1.00 80.56 233 ARG A C 1
ATOM 1898 O O . ARG A 1 233 ? -23.979 -3.574 35.207 1.00 80.56 233 ARG A O 1
ATOM 1905 N N . LYS A 1 234 ? -22.618 -4.096 33.492 1.00 79.38 234 LYS A N 1
ATOM 1906 C CA . LYS A 1 234 ? -22.319 -5.460 33.921 1.00 79.38 234 LYS A CA 1
ATOM 1907 C C . LYS A 1 234 ? -20.876 -5.825 33.604 1.00 79.38 234 LYS A C 1
ATOM 1909 O O . LYS A 1 234 ? -20.422 -5.635 32.476 1.00 79.38 234 LYS A O 1
ATOM 1914 N N . VAL A 1 235 ? -20.188 -6.409 34.580 1.00 75.19 235 VAL A N 1
ATOM 1915 C CA . VAL A 1 235 ? -18.854 -6.984 34.398 1.00 75.19 235 VAL A CA 1
ATOM 1916 C C . VAL A 1 235 ? -18.888 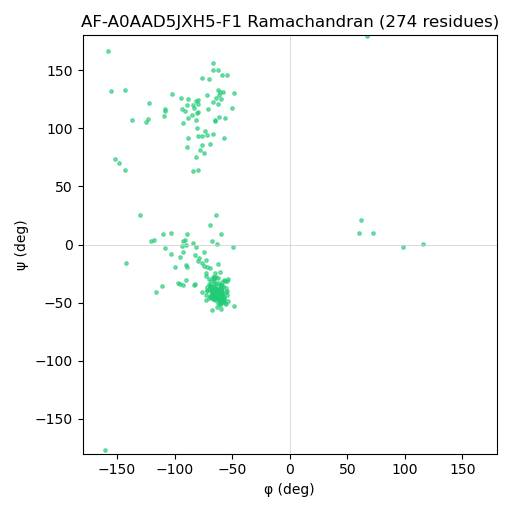-8.461 34.780 1.00 75.19 235 VAL A C 1
ATOM 1918 O O . VAL A 1 235 ? -19.236 -8.807 35.908 1.00 75.19 235 VAL A O 1
ATOM 1921 N N . LYS A 1 236 ? -18.516 -9.320 33.830 1.00 75.69 236 LYS A N 1
ATOM 1922 C CA . LYS A 1 236 ? -18.233 -10.742 34.022 1.00 75.69 236 LYS A CA 1
ATOM 1923 C C . LYS A 1 236 ? -16.733 -10.960 33.875 1.00 75.69 236 LYS A C 1
ATOM 1925 O O . LYS A 1 236 ? -16.187 -10.809 32.780 1.00 75.69 236 LYS A O 1
ATOM 1930 N N . ILE A 1 237 ? -16.075 -11.287 34.983 1.00 67.94 237 ILE A N 1
ATOM 1931 C CA . ILE A 1 237 ? -14.636 -11.550 35.016 1.00 67.94 237 ILE A CA 1
ATOM 1932 C C . ILE A 1 237 ? -14.432 -13.045 35.221 1.00 67.94 237 ILE A C 1
ATOM 1934 O O . ILE A 1 237 ? -14.783 -13.564 36.274 1.00 67.94 237 ILE A O 1
ATOM 1938 N N . ASN A 1 238 ? -13.825 -13.725 34.249 1.00 64.81 238 ASN A N 1
ATOM 1939 C CA . ASN A 1 238 ? -13.304 -15.067 34.487 1.00 64.81 238 ASN A CA 1
ATOM 1940 C C . ASN A 1 238 ? -11.950 -14.962 35.192 1.00 64.81 238 ASN A C 1
ATOM 1942 O O . ASN A 1 238 ? -10.980 -14.451 34.626 1.00 64.81 238 ASN A O 1
ATOM 1946 N N . LEU A 1 239 ? -11.907 -15.416 36.443 1.00 58.44 239 LEU A N 1
ATOM 1947 C CA . LEU A 1 239 ? -10.705 -15.406 37.276 1.00 58.44 239 LEU A CA 1
ATOM 1948 C C . LEU A 1 239 ? -9.736 -16.551 36.929 1.00 58.44 239 LEU A C 1
ATOM 1950 O O . LEU A 1 239 ? -8.577 -16.515 37.342 1.00 58.44 239 LEU A O 1
ATOM 1954 N N . CYS A 1 240 ? -10.148 -17.542 36.127 1.00 48.28 240 CYS A N 1
ATOM 1955 C CA . CYS A 1 240 ? -9.268 -18.621 35.686 1.00 48.28 240 CYS A CA 1
ATOM 1956 C C . CYS A 1 240 ? -8.245 -18.106 34.657 1.00 48.28 240 CYS A C 1
ATOM 1958 O O . CYS A 1 240 ? -8.501 -18.075 33.455 1.00 48.28 240 CYS A O 1
ATOM 1960 N N . GLY A 1 241 ? -7.055 -17.729 35.134 1.00 44.50 241 GLY A N 1
ATOM 1961 C CA . GLY A 1 241 ? -5.897 -17.392 34.295 1.00 44.50 241 GLY A CA 1
ATOM 1962 C C . GLY A 1 241 ? -5.420 -15.940 34.374 1.00 44.50 241 GLY A C 1
ATOM 1963 O O . GLY A 1 241 ? -4.429 -15.598 33.726 1.00 44.50 241 GLY A O 1
ATOM 1964 N N . LEU A 1 242 ? -6.057 -15.089 35.185 1.00 45.94 242 LEU A N 1
ATOM 1965 C CA . LEU A 1 242 ? -5.474 -13.808 35.589 1.00 45.94 242 LEU A CA 1
ATOM 1966 C C . LEU A 1 242 ? -4.402 -14.075 36.657 1.00 45.94 242 LEU A C 1
ATOM 1968 O O . LEU A 1 242 ? -4.674 -14.021 37.851 1.00 45.94 242 LEU A O 1
ATOM 1972 N N . TYR A 1 243 ? -3.170 -14.369 36.235 1.00 39.03 243 TYR A N 1
ATOM 1973 C CA . TYR A 1 243 ? -2.023 -14.258 37.137 1.00 39.03 243 TYR A CA 1
ATOM 1974 C C . TYR A 1 243 ? -1.861 -12.784 37.508 1.00 39.03 243 TYR A C 1
ATOM 1976 O O . TYR A 1 243 ? -1.469 -11.953 36.684 1.00 39.03 243 TYR A O 1
ATOM 1984 N N . TRP A 1 244 ? -2.223 -12.456 38.744 1.00 36.84 244 TRP A N 1
ATOM 1985 C CA . TRP A 1 244 ? -2.055 -11.128 39.305 1.00 36.84 244 TRP A CA 1
ATOM 1986 C C . TRP A 1 244 ? -0.595 -10.976 39.740 1.00 36.84 244 TRP A C 1
ATOM 1988 O O . TRP A 1 244 ? -0.208 -11.386 40.828 1.00 36.84 244 TRP A O 1
ATOM 1998 N N . CYS A 1 245 ? 0.247 -10.430 38.865 1.00 30.66 245 CYS A N 1
ATOM 1999 C CA . CYS A 1 245 ? 1.552 -9.920 39.276 1.00 30.66 245 CYS A CA 1
ATOM 2000 C C . CYS A 1 245 ? 1.368 -8.455 39.681 1.00 30.66 245 CYS A C 1
ATOM 2002 O O . CYS A 1 245 ? 1.567 -7.555 38.863 1.00 30.66 245 CYS A O 1
ATOM 2004 N N . SER A 1 246 ? 0.958 -8.212 40.930 1.00 34.16 246 SER A N 1
ATOM 2005 C CA . SER A 1 246 ? 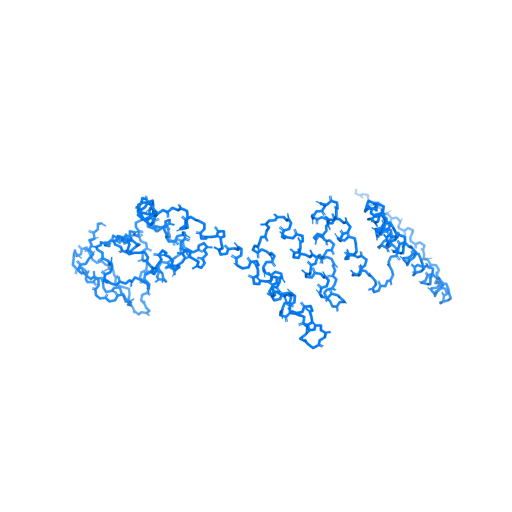1.385 -6.973 41.580 1.00 34.16 246 SER A CA 1
ATOM 2006 C C . SER A 1 246 ? 2.874 -7.120 41.859 1.00 34.16 246 SER A C 1
ATOM 2008 O O . SER A 1 246 ? 3.350 -8.220 42.138 1.00 34.16 246 SER A O 1
ATOM 2010 N N . ASN A 1 247 ? 3.624 -6.037 41.714 1.00 32.12 247 ASN A N 1
ATOM 2011 C CA . ASN A 1 247 ? 5.069 -6.090 41.864 1.00 32.12 247 ASN A CA 1
ATOM 2012 C C . ASN A 1 247 ? 5.540 -6.374 43.296 1.00 32.12 247 ASN A C 1
ATOM 2014 O O . ASN A 1 247 ? 6.749 -6.415 43.461 1.00 32.12 247 ASN A O 1
ATOM 2018 N N . ASP A 1 248 ? 4.664 -6.607 44.284 1.00 32.34 248 ASP A N 1
ATOM 2019 C CA . ASP A 1 248 ? 5.133 -6.834 45.655 1.00 32.34 248 ASP A CA 1
ATOM 2020 C C . ASP A 1 248 ? 4.398 -7.883 46.502 1.00 32.34 248 ASP A C 1
ATOM 2022 O O . ASP A 1 248 ? 5.024 -8.339 47.441 1.00 32.34 248 ASP A O 1
ATOM 2026 N N . ASP A 1 249 ? 3.193 -8.382 46.197 1.00 30.81 249 ASP A N 1
ATOM 2027 C CA . ASP A 1 249 ? 2.624 -9.511 46.968 1.00 30.81 249 ASP A CA 1
ATOM 2028 C C . ASP A 1 249 ? 1.589 -10.311 46.158 1.00 30.81 249 ASP A C 1
ATOM 2030 O O . ASP A 1 249 ? 0.680 -9.751 45.532 1.00 30.81 249 ASP A O 1
ATOM 2034 N N . ALA A 1 250 ? 1.728 -11.641 46.172 1.00 27.25 250 ALA A N 1
ATOM 2035 C CA . ALA A 1 250 ? 0.779 -12.586 45.593 1.00 27.25 250 ALA A CA 1
ATOM 2036 C C . ALA A 1 250 ? -0.212 -13.034 46.676 1.00 27.25 250 ALA A C 1
ATOM 2038 O O . ALA A 1 250 ? 0.127 -13.848 47.532 1.00 27.25 250 ALA A O 1
ATOM 2039 N N . TYR A 1 251 ? -1.441 -12.521 46.635 1.00 31.98 251 TYR A N 1
ATOM 2040 C CA . TYR A 1 251 ? -2.537 -13.058 47.438 1.00 31.98 251 TYR A CA 1
ATOM 2041 C C . TYR A 1 251 ? -3.330 -14.076 46.614 1.00 31.98 251 TYR A C 1
ATOM 2043 O O . TYR A 1 251 ? -3.793 -13.771 45.513 1.00 31.98 251 TYR A O 1
ATOM 2051 N N . GLU A 1 252 ? -3.502 -15.286 47.153 1.00 30.44 252 GLU A N 1
ATOM 2052 C CA . GLU A 1 252 ? -4.544 -16.208 46.699 1.00 30.44 252 GLU A CA 1
ATOM 2053 C C . GLU A 1 252 ? -5.909 -15.552 46.956 1.00 30.44 252 GLU A C 1
ATOM 2055 O O . GLU A 1 252 ? -6.238 -15.195 48.088 1.00 30.44 252 GLU A O 1
ATOM 2060 N N . LEU A 1 253 ? -6.699 -15.361 45.898 1.00 36.56 253 LEU A N 1
ATOM 2061 C CA . LEU A 1 253 ? -8.089 -14.924 46.013 1.00 36.56 253 LEU A CA 1
ATOM 2062 C C . LEU A 1 253 ? -8.882 -16.024 46.732 1.00 36.56 253 LEU A C 1
ATOM 2064 O O . LEU A 1 253 ? -9.137 -17.085 46.161 1.00 36.56 253 LEU A O 1
ATOM 2068 N N . SER A 1 254 ? -9.249 -15.780 47.993 1.00 32.97 254 SER A N 1
ATOM 2069 C CA . SER A 1 254 ? -10.207 -16.614 48.714 1.00 32.97 254 SER A CA 1
ATOM 2070 C C . SER A 1 254 ? -11.595 -16.476 48.079 1.00 32.97 254 SER A C 1
ATOM 2072 O O . SER A 1 254 ? -11.943 -15.428 47.536 1.00 32.97 254 SER A O 1
ATOM 2074 N N . ASN A 1 255 ? -12.395 -17.542 48.168 1.00 34.78 255 ASN A N 1
ATOM 2075 C CA . ASN A 1 255 ? -13.763 -17.669 47.642 1.00 34.78 255 ASN A CA 1
ATOM 2076 C C . ASN A 1 255 ? -14.800 -16.709 48.278 1.00 34.78 255 ASN A C 1
ATOM 2078 O O . ASN A 1 255 ? -15.991 -17.016 48.296 1.00 34.78 255 ASN A O 1
ATOM 2082 N N . ASP A 1 256 ? -14.384 -15.564 48.819 1.00 32.88 256 ASP A N 1
ATOM 2083 C CA . ASP A 1 256 ? -15.300 -14.582 49.381 1.00 32.88 256 ASP A CA 1
ATOM 2084 C C . ASP A 1 256 ? -15.927 -13.733 48.269 1.00 32.88 256 ASP A C 1
ATOM 2086 O O . ASP A 1 256 ? -15.281 -12.918 47.607 1.00 32.88 256 ASP A O 1
ATOM 2090 N N . THR A 1 257 ? -17.240 -13.894 48.111 1.00 34.84 257 THR A N 1
ATOM 2091 C CA . THR A 1 257 ? -18.147 -13.214 47.165 1.00 34.84 257 THR A CA 1
ATOM 2092 C C . THR A 1 257 ? -18.222 -11.684 47.305 1.00 34.84 257 THR A C 1
ATOM 2094 O O . THR A 1 257 ? -19.051 -11.038 46.670 1.00 34.84 257 THR A O 1
ATOM 2097 N N . THR A 1 258 ? -17.358 -11.083 48.119 1.00 34.53 258 THR A N 1
ATOM 2098 C CA . THR A 1 258 ? -17.240 -9.636 48.348 1.00 34.53 258 THR A CA 1
ATOM 2099 C C . THR A 1 258 ? -15.800 -9.147 48.216 1.00 34.53 258 THR A C 1
ATOM 2101 O O . THR A 1 258 ? -15.439 -8.131 48.811 1.00 34.53 258 THR A O 1
ATOM 2104 N N . ALA A 1 259 ? -14.954 -9.847 47.454 1.00 37.44 259 ALA A N 1
ATOM 2105 C CA . ALA A 1 259 ? -13.646 -9.320 47.095 1.00 37.44 259 ALA A CA 1
ATOM 2106 C C . ALA A 1 259 ? -13.841 -7.964 46.398 1.00 37.44 259 ALA A C 1
ATOM 2108 O O . ALA A 1 259 ? -14.353 -7.889 45.281 1.00 37.44 259 ALA A O 1
ATOM 2109 N N . ASN A 1 260 ? -13.467 -6.885 47.091 1.00 37.59 260 ASN A N 1
ATOM 2110 C CA . ASN A 1 260 ? -13.347 -5.550 46.526 1.00 37.59 260 ASN A CA 1
ATOM 2111 C C . ASN A 1 260 ? -12.365 -5.640 45.359 1.00 37.59 260 ASN A C 1
ATOM 2113 O O . ASN A 1 260 ? -11.154 -5.541 45.554 1.00 37.59 260 ASN A O 1
ATOM 2117 N N . VAL A 1 261 ? -12.874 -5.867 44.147 1.00 42.44 261 VAL A N 1
ATOM 2118 C CA . VAL A 1 261 ? -12.049 -5.883 42.944 1.00 42.44 261 VAL A CA 1
ATOM 2119 C C . VAL A 1 261 ? -11.693 -4.431 42.634 1.00 42.44 261 VAL A C 1
ATOM 2121 O O . VAL A 1 261 ? -12.300 -3.776 41.789 1.00 42.44 261 VAL A O 1
ATOM 2124 N N . GLN A 1 262 ? -10.708 -3.902 43.359 1.00 41.22 262 GLN A N 1
ATOM 2125 C CA . GLN A 1 262 ? -10.010 -2.688 42.971 1.00 41.22 262 GLN A CA 1
ATOM 2126 C C . GLN A 1 262 ? -9.175 -3.024 41.736 1.00 41.22 262 GLN A C 1
ATOM 2128 O O . GLN A 1 262 ? -8.006 -3.399 41.817 1.00 41.22 262 GLN A O 1
ATOM 2133 N N . LEU A 1 263 ? -9.798 -2.916 40.562 1.00 48.34 263 LEU A N 1
ATOM 2134 C CA . LEU A 1 263 ? -9.079 -2.880 39.296 1.00 48.34 263 LEU A CA 1
ATOM 2135 C C . LEU A 1 263 ? -8.284 -1.570 39.278 1.00 48.34 263 LEU A C 1
ATOM 2137 O O . LEU A 1 263 ? -8.819 -0.503 38.969 1.00 48.34 263 LEU A O 1
ATOM 2141 N N . TYR A 1 264 ? -7.017 -1.640 39.691 1.00 37.09 264 TYR A N 1
ATOM 2142 C CA . TYR A 1 264 ? -6.114 -0.492 39.733 1.00 37.09 264 TYR A CA 1
ATOM 2143 C C . TYR A 1 264 ? -6.140 0.246 38.385 1.00 37.09 264 TYR A C 1
ATOM 2145 O O . TYR A 1 264 ? -5.797 -0.311 37.345 1.00 37.09 264 TYR A O 1
ATOM 2153 N N . GLY A 1 265 ? -6.582 1.507 38.411 1.00 41.78 265 GLY A N 1
ATOM 2154 C CA . GLY A 1 265 ? -6.705 2.370 37.231 1.00 41.78 265 GLY A CA 1
ATOM 2155 C C . GLY A 1 265 ? -8.103 2.482 36.606 1.00 41.78 265 GLY A C 1
ATOM 2156 O O . GLY A 1 265 ? -8.247 3.259 35.668 1.00 41.78 265 GLY A O 1
ATOM 2157 N N . MET A 1 266 ? -9.127 1.775 37.107 1.00 41.31 266 MET A N 1
ATOM 2158 C CA . MET A 1 266 ? -10.486 1.777 36.521 1.00 41.31 266 MET A CA 1
ATOM 2159 C C . MET A 1 266 ? -11.565 2.478 37.366 1.00 41.31 266 MET A C 1
ATOM 2161 O O . MET A 1 266 ? -12.746 2.406 37.035 1.00 41.31 266 MET A O 1
ATOM 2165 N N . GLY A 1 267 ? -11.185 3.178 38.439 1.00 51.19 267 GLY A N 1
ATOM 2166 C CA . GLY A 1 267 ? -12.154 3.690 39.414 1.00 51.19 267 GLY A CA 1
ATOM 2167 C C . GLY A 1 267 ? -12.841 2.560 40.195 1.00 51.19 267 GLY A C 1
ATOM 2168 O O . GLY A 1 267 ? -12.540 1.381 40.011 1.00 51.19 267 GLY A O 1
ATOM 2169 N N . ASP A 1 268 ? -13.736 2.914 41.115 1.00 55.31 268 ASP A N 1
ATOM 2170 C CA . ASP A 1 268 ? -14.468 1.931 41.919 1.00 55.31 268 ASP A CA 1
ATOM 2171 C C . ASP A 1 268 ? -15.585 1.270 41.089 1.00 55.31 268 ASP A C 1
ATOM 2173 O O . ASP A 1 268 ? -16.695 1.790 40.976 1.00 55.31 268 ASP A O 1
ATOM 2177 N N . LEU A 1 269 ? -15.273 0.121 40.481 1.00 55.09 269 LEU A N 1
ATOM 2178 C CA . LEU A 1 269 ? -16.227 -0.701 39.727 1.00 55.09 269 LEU A CA 1
ATOM 2179 C C . LEU A 1 269 ? -16.926 -1.762 40.592 1.00 55.09 269 LEU A C 1
ATOM 2181 O O . LEU A 1 269 ? -17.725 -2.531 40.058 1.00 55.09 269 LEU A O 1
ATOM 2185 N N . SER A 1 270 ? -16.679 -1.795 41.909 1.00 56.53 270 SER A N 1
ATOM 2186 C CA . SER A 1 270 ? -17.194 -2.828 42.829 1.00 56.53 270 SER A CA 1
ATOM 2187 C C . SER A 1 270 ? -18.715 -3.007 42.764 1.00 56.53 270 SER A C 1
ATOM 2189 O O . SER A 1 270 ? -19.222 -4.112 42.939 1.00 56.53 270 SER A O 1
ATOM 2191 N N . ARG A 1 271 ? -19.451 -1.941 42.428 1.00 51.22 271 ARG A N 1
ATOM 2192 C CA . ARG A 1 271 ? -20.920 -1.933 42.322 1.00 51.22 271 ARG A CA 1
ATOM 2193 C C . ARG A 1 271 ? -21.478 -2.675 41.101 1.00 51.22 271 ARG A C 1
ATOM 2195 O O . ARG A 1 271 ? -22.681 -2.916 41.060 1.00 51.22 271 ARG A O 1
ATOM 2202 N N . TYR A 1 272 ? -20.642 -3.016 40.118 1.00 49.59 272 TYR A N 1
ATOM 2203 C CA . TYR A 1 272 ? -21.058 -3.597 38.830 1.00 49.59 272 TYR A CA 1
ATOM 2204 C C . TYR A 1 272 ? -20.502 -5.006 38.577 1.00 49.59 272 TYR A C 1
ATOM 2206 O O . TYR A 1 272 ? -20.703 -5.569 37.494 1.00 49.59 272 TYR A O 1
ATOM 2214 N N . VAL A 1 273 ? -19.784 -5.571 39.551 1.00 53.50 273 VAL A N 1
ATOM 2215 C CA . VAL A 1 273 ? -19.146 -6.885 39.441 1.00 53.50 273 VAL A CA 1
ATOM 2216 C C . VAL A 1 273 ? -20.119 -7.967 39.901 1.00 53.50 273 VAL A C 1
ATOM 2218 O O . VAL A 1 273 ? -20.545 -7.987 41.051 1.00 53.50 273 VAL A O 1
ATOM 2221 N N . SER A 1 274 ? -20.434 -8.900 39.003 1.00 49.72 274 SER A N 1
ATOM 2222 C CA . SER A 1 274 ? -21.000 -10.201 39.366 1.00 49.72 274 SER A CA 1
ATOM 2223 C C . SER A 1 274 ? -19.918 -11.255 39.147 1.00 49.72 274 SER A C 1
ATOM 2225 O O . SER A 1 274 ? -19.492 -11.447 38.006 1.00 49.72 274 SER A O 1
ATOM 2227 N N . ILE A 1 275 ? -19.458 -11.892 40.225 1.00 49.34 275 ILE A N 1
ATOM 2228 C CA . ILE A 1 275 ? -18.508 -13.009 40.164 1.00 49.34 275 ILE A CA 1
ATOM 2229 C C . ILE A 1 275 ? -19.329 -14.276 39.880 1.00 49.34 275 ILE A C 1
ATOM 2231 O O . ILE A 1 275 ? -20.218 -14.607 40.663 1.00 49.34 275 ILE A O 1
ATOM 2235 N N . GLU A 1 276 ? -19.076 -14.919 38.738 1.00 46.59 276 GLU A N 1
ATOM 2236 C CA . GLU A 1 276 ? -19.615 -16.238 38.354 1.00 46.59 276 GLU A CA 1
ATOM 2237 C C . GLU A 1 276 ? -18.475 -17.261 38.318 1.00 46.59 276 GLU A C 1
ATOM 2239 O O . GLU A 1 276 ? -17.379 -16.892 37.833 1.00 46.59 276 GLU A O 1
#